Protein AF-J4UAG7-F1 (afdb_monomer)

Solvent-accessible surface area (backbone atoms only — not comparable to full-atom values): 16235 Å² total; per-residue (Å²): 135,56,73,68,55,55,52,53,49,52,52,51,52,54,55,50,50,56,55,54,58,61,62,58,63,77,70,70,86,79,74,87,85,82,86,82,87,87,88,84,91,84,90,85,85,84,88,90,85,93,86,80,94,72,84,82,76,86,70,80,78,70,79,86,44,86,48,33,45,47,47,72,74,53,79,78,65,71,49,76,34,54,65,47,66,41,82,38,39,38,51,74,45,40,22,75,97,43,45,68,37,38,30,30,35,24,50,70,85,46,77,72,45,48,22,23,56,63,89,65,67,99,64,83,48,46,43,44,90,47,36,28,55,47,76,61,60,91,41,78,33,44,35,39,36,38,36,33,25,72,79,75,44,61,31,65,40,77,50,78,45,54,35,43,65,45,57,63,42,78,62,70,88,81,59,79,90,39,55,40,74,44,96,53,67,92,72,32,28,31,39,33,30,37,36,38,37,31,40,37,98,76,49,49,74,67,62,52,48,54,54,34,57,74,54,69,37,43,82,55,18,30,32,40,79,68,37,32,37,31,31,39,35,68,78,46,56,75,67,57,48,55,50,48,28,55,48,48,44,68,73,38,56,84,30,39,71,46,50,43,71,44,71,49,87,74,91,70,81,84,80,80,127

pLDDT: mean 78.03, std 25.21, range [26.19, 98.38]

Sequence (273 aa):
MNLNQKKKQKIFTLILSLILIITQVNISSAVKSKSAKVKSNGKKIVKSVKKKNKAPKKLVKGNTYNKPSITVTTKFPTGTVEDNIIDVEYTAIPSKGAEITEVSYSINNSTYEYIYLKGGGIIEPKGTLGKGRVLLLPKENTIVFKVVDSSGKSATFTVKENPKFDYGIPTPGFGDDEKSDFADPSKGKFVNNRIIVFLKSNANKQRIQELVEYVDGTIIGKNNILNEIVIKIPKKTEEEINALCKELEAKYTDIVDHVGLETFGFVGPAIID

Nearest PDB structures (foldseek):
  6y0k-assembly1_AAA-2  TM=7.126E-01  e=1.119E-02  Thermus thermophilus HB8
  5ak8-assembly1_A  TM=5.559E-01  e=2.043E-03  Porphyromonas gingivalis
  4ytb-assembly1_A  TM=5.603E-01  e=2.839E-03  Porphyromonas gingivalis W83
  6i0x-assembly1_A  TM=5.172E-01  e=4.404E-03  Porphyromonas gingivalis W83
  5ak7-assembly1_A  TM=4.730E-01  e=4.404E-03  Porphyromonas gingivalis

Radius of gyration: 27.62 Å; Cα contacts (8 Å, |Δi|>4): 443; chains: 1; bounding box: 48×50×95 Å

Secondary structure (DSSP, 8-state):
--HHHHHHHHHHHHHHHHHHHHHHTTTTT--PPPPPPP---------------------------SS-EEEE-PPPP-SEES-SEEEEEEEEEPPTT--EEEEEEEETT---EEEEETT--SSPPSEETTEEEEE--SS-EEEEEEEEETTS-EEEEEEEE--EE--EEPPPP--GGGEEE-SSGGG-EEEEEEEEEEEPTT--HHHHHHHHHHTT-EEEEEETTTTEEEEE-S---HHHHHHHHHHHHHH-TTTEEEEEEEEES--S-----

Foldseek 3Di:
DDPVVVVVVVVVVVVVVVVVVVVVVVPPPDDDDDDDDDDDDDDDDDDDDDDDDDDDPPDPDDDPDQAKDKDKPDDDDQEEDLEQKDKTFMDIGGGVPKAWAFKWKDWPPDDTATQDGPPDDPHDHQHYHGIGIDGHDQAKTWMKIKIAIPVRGIDIDTDIHHYHYDQWAAADDDDPVQWDADPPCQQPIFGQFKKKFQWDPPADPVLVVVLQVVQVWDFRTAGSHRSMTMIGHPGHDPVVQVVSQVVCCVVSVVITPGMDTGGDDDDDDPPDD

Structure (mmCIF, N/CA/C/O backbone):
data_AF-J4UAG7-F1
#
_entry.id   AF-J4UAG7-F1
#
loop_
_atom_site.group_PDB
_atom_site.id
_atom_site.type_symbol
_atom_site.label_atom_id
_atom_site.label_alt_id
_atom_site.label_comp_id
_atom_site.label_asym_id
_atom_site.label_entity_id
_atom_site.label_seq_id
_atom_site.pdbx_PDB_ins_code
_atom_site.Cartn_x
_atom_site.Cartn_y
_atom_site.Cartn_z
_atom_site.occupancy
_atom_site.B_iso_or_equiv
_atom_site.auth_seq_id
_atom_site.auth_comp_id
_atom_site.auth_asym_id
_atom_site.auth_atom_id
_atom_site.pdbx_PDB_model_num
ATOM 1 N N . MET A 1 1 ? 20.714 -3.671 16.339 1.00 46.28 1 MET A N 1
ATOM 2 C CA . MET A 1 1 ? 19.497 -2.906 15.977 1.00 46.28 1 MET A CA 1
ATOM 3 C C . MET A 1 1 ? 18.387 -3.893 15.650 1.00 46.28 1 MET A C 1
ATOM 5 O O . MET A 1 1 ? 18.589 -4.737 14.783 1.00 46.28 1 MET A O 1
ATOM 9 N N . ASN A 1 2 ? 17.286 -3.852 16.400 1.00 42.78 2 ASN A N 1
ATOM 10 C CA . ASN A 1 2 ? 16.224 -4.867 16.372 1.00 42.78 2 ASN A CA 1
ATOM 11 C C . ASN A 1 2 ? 15.401 -4.782 15.059 1.00 42.78 2 ASN A C 1
ATOM 13 O O . ASN A 1 2 ? 15.267 -3.689 14.505 1.00 42.78 2 ASN A O 1
ATOM 17 N N . LEU A 1 3 ? 14.842 -5.889 14.541 1.00 39.66 3 LEU A N 1
ATOM 18 C CA . LEU A 1 3 ? 14.058 -5.886 13.282 1.00 39.66 3 LEU A CA 1
ATOM 19 C C . LEU A 1 3 ? 12.900 -4.874 13.332 1.00 39.66 3 LEU A C 1
ATOM 21 O O . LEU A 1 3 ? 12.624 -4.179 12.354 1.00 39.66 3 LEU A O 1
ATOM 25 N N . ASN A 1 4 ? 12.296 -4.726 14.511 1.00 41.50 4 ASN A N 1
ATOM 26 C CA . ASN A 1 4 ? 11.196 -3.800 14.749 1.00 41.50 4 ASN A CA 1
ATOM 27 C C . ASN A 1 4 ? 11.642 -2.320 14.711 1.00 41.50 4 ASN A C 1
ATOM 29 O O . ASN A 1 4 ? 10.905 -1.450 14.254 1.00 41.50 4 ASN A O 1
ATOM 33 N N . GLN A 1 5 ? 12.893 -2.026 15.096 1.00 34.59 5 GLN A N 1
ATOM 34 C CA . GLN A 1 5 ? 13.483 -0.689 14.931 1.00 34.59 5 GLN A CA 1
ATOM 35 C C . GLN A 1 5 ? 13.754 -0.369 13.459 1.00 34.59 5 GLN A C 1
ATOM 37 O O . GLN A 1 5 ? 13.502 0.754 13.038 1.00 34.59 5 GLN A O 1
ATOM 42 N N . LYS A 1 6 ? 14.201 -1.344 12.652 1.00 41.31 6 LYS A N 1
ATOM 43 C CA . LYS A 1 6 ? 14.403 -1.145 11.204 1.00 41.31 6 LYS A CA 1
ATOM 44 C C . LYS A 1 6 ? 13.088 -0.854 10.472 1.00 41.31 6 LYS A C 1
ATOM 46 O O . LYS A 1 6 ? 13.070 -0.007 9.582 1.00 41.31 6 LYS A O 1
ATOM 51 N N . LYS A 1 7 ? 11.990 -1.519 10.856 1.00 45.94 7 LYS A N 1
ATOM 52 C CA . LYS A 1 7 ? 10.651 -1.282 10.285 1.00 45.94 7 LYS A CA 1
ATOM 53 C C . LYS A 1 7 ? 10.122 0.109 10.659 1.00 45.94 7 LYS A C 1
ATOM 55 O O . LYS A 1 7 ? 9.748 0.871 9.771 1.00 45.94 7 LYS A O 1
ATOM 60 N N . LYS A 1 8 ? 10.220 0.493 11.940 1.00 41.84 8 LYS A N 1
ATOM 61 C CA . LYS A 1 8 ? 9.864 1.847 12.410 1.00 41.84 8 LYS A CA 1
ATOM 62 C C . LYS A 1 8 ? 10.711 2.941 11.755 1.00 41.84 8 LYS A C 1
ATOM 64 O O . LYS A 1 8 ? 10.175 3.970 11.363 1.00 41.84 8 LYS A O 1
ATOM 69 N N . GLN A 1 9 ? 12.006 2.699 11.552 1.00 37.53 9 GLN A N 1
ATOM 70 C CA . GLN A 1 9 ? 12.896 3.638 10.869 1.00 37.53 9 GLN A CA 1
ATOM 71 C C . GLN A 1 9 ? 12.509 3.814 9.394 1.00 37.53 9 GLN A C 1
ATOM 73 O O . GLN A 1 9 ? 12.451 4.946 8.922 1.00 37.53 9 GLN A O 1
ATOM 78 N N . LYS A 1 10 ? 12.161 2.735 8.674 1.00 46.91 10 LYS A N 1
ATOM 79 C CA . LYS A 1 10 ? 11.678 2.821 7.281 1.00 46.91 10 LYS A CA 1
ATOM 80 C C . LYS A 1 10 ? 10.390 3.643 7.156 1.00 46.91 10 LYS A C 1
ATOM 82 O O . LYS A 1 10 ? 10.325 4.504 6.285 1.00 46.91 10 LYS A O 1
ATOM 87 N N . ILE A 1 11 ? 9.416 3.433 8.044 1.00 53.91 11 ILE A N 1
ATOM 88 C CA . ILE A 1 11 ? 8.152 4.194 8.061 1.00 53.91 11 ILE A CA 1
ATOM 89 C C . ILE A 1 11 ? 8.414 5.674 8.361 1.00 53.91 11 ILE A C 1
ATOM 91 O O . ILE A 1 11 ? 7.931 6.546 7.644 1.00 53.91 11 ILE A O 1
ATOM 95 N N . PHE A 1 12 ? 9.258 5.967 9.355 1.00 37.56 12 PHE A N 1
ATOM 96 C CA . PHE A 1 12 ? 9.634 7.341 9.694 1.00 37.56 12 PHE A CA 1
ATOM 97 C C . PHE A 1 12 ? 10.346 8.047 8.530 1.00 37.56 12 PHE A C 1
ATOM 99 O O . PHE A 1 12 ? 10.100 9.219 8.268 1.00 37.56 12 PHE A O 1
ATOM 106 N N . THR A 1 13 ? 11.172 7.317 7.772 1.00 45.81 13 THR A N 1
ATOM 107 C CA . THR A 1 13 ? 11.856 7.851 6.582 1.00 45.81 13 THR A CA 1
ATOM 108 C C . THR A 1 13 ? 10.869 8.155 5.446 1.00 45.81 13 THR A C 1
ATOM 110 O O . THR A 1 13 ? 11.047 9.141 4.735 1.00 45.81 13 THR A O 1
ATOM 113 N N . LEU A 1 14 ? 9.815 7.343 5.293 1.00 42.91 14 LEU A N 1
ATOM 114 C CA . LEU A 1 14 ? 8.767 7.532 4.283 1.00 42.91 14 LEU A CA 1
ATOM 115 C C . LEU A 1 14 ? 7.872 8.744 4.595 1.00 42.91 14 LEU A C 1
ATOM 117 O O . LEU A 1 14 ? 7.525 9.514 3.705 1.00 42.91 14 LEU A O 1
ATOM 121 N N . ILE A 1 15 ? 7.531 8.939 5.872 1.00 48.00 15 ILE A N 1
ATOM 122 C CA . ILE A 1 15 ? 6.748 10.095 6.332 1.00 48.00 15 ILE A CA 1
ATOM 123 C C . ILE A 1 15 ? 7.583 11.379 6.210 1.00 48.00 15 ILE A C 1
ATOM 125 O O . ILE A 1 15 ? 7.095 12.398 5.723 1.00 48.00 15 ILE A O 1
ATOM 129 N N . LEU A 1 16 ? 8.865 11.329 6.588 1.00 34.69 16 LEU A N 1
ATOM 130 C CA . LEU A 1 16 ? 9.761 12.483 6.515 1.00 34.69 16 LEU A CA 1
ATOM 131 C C . LEU A 1 16 ? 10.054 12.906 5.065 1.00 34.69 16 LEU A C 1
ATOM 133 O O . LEU A 1 16 ? 10.125 14.103 4.786 1.00 34.69 16 LEU A O 1
ATOM 137 N N . SER A 1 17 ? 10.173 11.954 4.130 1.00 42.38 17 SER A N 1
ATOM 138 C CA . SER A 1 17 ? 10.341 12.271 2.706 1.00 42.38 17 SER A CA 1
ATOM 139 C C . SER A 1 17 ? 9.090 12.924 2.115 1.00 42.38 17 SER A C 1
ATOM 141 O O . SER A 1 17 ? 9.211 13.889 1.362 1.00 42.38 17 SER A O 1
ATOM 143 N N . LEU A 1 18 ? 7.895 12.480 2.517 1.00 42.69 18 LEU A N 1
ATOM 144 C CA . LEU A 1 18 ? 6.629 13.082 2.099 1.00 42.69 18 LEU A CA 1
ATOM 145 C C . LEU A 1 18 ? 6.499 14.538 2.584 1.00 42.69 18 LEU A C 1
ATOM 147 O O . LEU A 1 18 ? 6.094 15.406 1.812 1.00 42.69 18 LEU A O 1
ATOM 151 N N . ILE A 1 19 ? 6.920 14.832 3.820 1.00 43.91 19 ILE A N 1
ATOM 152 C CA . ILE A 1 19 ? 6.923 16.195 4.385 1.00 43.91 19 ILE A CA 1
ATOM 153 C C . ILE A 1 19 ? 7.941 17.102 3.667 1.00 43.91 19 ILE A C 1
ATOM 155 O O . ILE A 1 19 ? 7.625 18.250 3.349 1.00 43.91 19 ILE A O 1
ATOM 159 N N . LEU A 1 20 ? 9.140 16.597 3.346 1.00 39.78 20 LEU A N 1
ATOM 160 C CA . LEU A 1 20 ? 10.173 17.358 2.623 1.00 39.78 20 LEU A CA 1
ATOM 161 C C . LEU A 1 20 ? 9.767 17.715 1.183 1.00 39.78 20 LEU A C 1
ATOM 163 O O . LEU A 1 20 ? 10.165 18.758 0.666 1.00 39.78 20 LEU A O 1
ATOM 167 N N . ILE A 1 21 ? 8.962 16.873 0.533 1.00 50.16 21 ILE A N 1
ATOM 168 C CA . ILE A 1 21 ? 8.444 17.144 -0.814 1.00 50.16 21 ILE A CA 1
ATOM 169 C C . ILE A 1 21 ? 7.438 18.305 -0.791 1.00 50.16 21 ILE A C 1
ATOM 171 O O . ILE A 1 21 ? 7.407 19.096 -1.730 1.00 50.16 21 ILE A O 1
ATOM 175 N N . ILE A 1 22 ? 6.655 18.463 0.281 1.00 43.59 22 ILE A N 1
ATOM 176 C CA . ILE A 1 22 ? 5.657 19.539 0.402 1.00 43.59 22 ILE A CA 1
ATOM 177 C C . ILE A 1 22 ? 6.331 20.909 0.593 1.00 43.59 22 ILE A C 1
ATOM 179 O O . ILE A 1 22 ? 5.858 21.909 0.052 1.00 43.59 22 ILE A O 1
ATOM 183 N N . THR A 1 23 ? 7.466 20.978 1.295 1.00 38.03 23 THR A N 1
ATOM 184 C CA . THR A 1 23 ? 8.144 22.256 1.582 1.00 38.03 23 THR A CA 1
ATOM 185 C C . THR A 1 23 ? 8.928 22.821 0.392 1.00 38.03 23 THR A C 1
ATOM 187 O O . THR A 1 23 ? 9.005 24.042 0.249 1.00 38.03 23 THR A O 1
ATOM 190 N N . GLN A 1 24 ? 9.447 21.985 -0.518 1.00 43.84 24 GLN A N 1
ATOM 191 C CA . GLN A 1 24 ? 10.184 22.466 -1.701 1.00 43.84 24 GLN A CA 1
ATOM 192 C C . GLN A 1 24 ? 9.292 23.069 -2.802 1.00 43.84 24 GLN A C 1
ATOM 194 O O . GLN A 1 24 ? 9.775 23.846 -3.629 1.00 43.84 24 GLN A O 1
ATOM 199 N N . VAL A 1 25 ? 7.985 22.781 -2.800 1.00 43.31 25 VAL A N 1
ATOM 200 C CA . VAL A 1 25 ? 7.035 23.320 -3.794 1.00 43.31 25 VAL A CA 1
ATOM 201 C C . VAL A 1 25 ? 6.832 24.836 -3.634 1.00 43.31 25 VAL A C 1
ATOM 203 O O . VAL A 1 25 ? 6.590 25.523 -4.625 1.00 43.31 25 VAL A O 1
ATOM 206 N N . ASN A 1 26 ? 7.022 25.393 -2.431 1.00 38.59 26 ASN A N 1
ATOM 207 C CA . ASN A 1 26 ? 6.806 26.823 -2.172 1.00 38.59 26 ASN A CA 1
ATOM 208 C C . ASN A 1 26 ? 7.945 27.752 -2.628 1.00 38.59 26 ASN A C 1
ATOM 210 O O . ASN A 1 26 ? 7.734 28.959 -2.701 1.00 38.59 26 ASN A O 1
ATOM 214 N N . ILE A 1 27 ? 9.134 27.234 -2.961 1.00 36.81 27 ILE A N 1
ATOM 215 C CA . ILE A 1 27 ? 10.300 28.083 -3.288 1.00 36.81 27 ILE A CA 1
ATOM 216 C C . ILE A 1 27 ? 10.505 28.215 -4.814 1.00 36.81 27 ILE A C 1
ATOM 218 O O . ILE A 1 27 ? 11.132 29.162 -5.282 1.00 36.81 27 ILE A O 1
ATOM 222 N N . SER A 1 28 ? 9.946 27.312 -5.630 1.00 38.69 28 SER A N 1
ATOM 223 C CA . SER A 1 28 ? 10.308 27.194 -7.057 1.00 38.69 28 SER A CA 1
ATOM 224 C C . SER A 1 28 ? 9.487 28.060 -8.035 1.00 38.69 28 SER A C 1
ATOM 226 O O . SER A 1 28 ? 9.732 28.039 -9.240 1.00 38.69 28 SER A O 1
A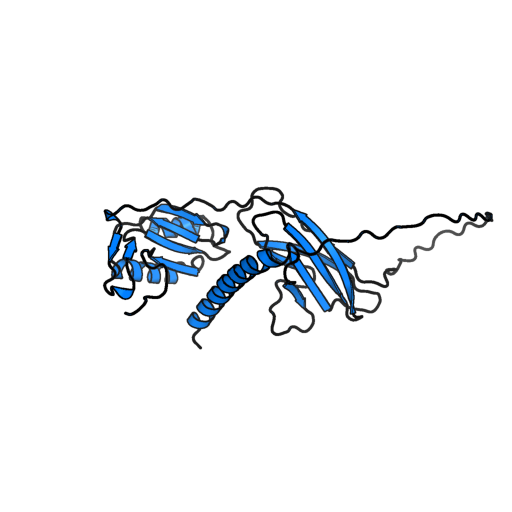TOM 228 N N . SER A 1 29 ? 8.527 28.862 -7.564 1.00 37.22 29 SER A N 1
ATOM 229 C CA . SER A 1 29 ? 7.621 29.642 -8.432 1.00 37.22 29 SER A CA 1
ATOM 230 C C . SER A 1 29 ? 8.206 30.952 -8.996 1.00 37.22 29 SER A C 1
ATOM 232 O O . SER A 1 29 ? 7.504 31.683 -9.694 1.00 37.22 29 SER A O 1
ATOM 234 N N . ALA A 1 30 ? 9.490 31.255 -8.770 1.00 39.44 30 ALA A N 1
ATOM 235 C CA . ALA A 1 30 ? 10.090 32.541 -9.139 1.00 39.44 30 ALA A CA 1
ATOM 236 C C . ALA A 1 30 ? 11.318 32.439 -10.067 1.00 39.44 30 ALA A C 1
ATOM 238 O O . ALA A 1 30 ? 12.373 32.973 -9.745 1.00 39.44 30 ALA A O 1
ATOM 239 N N . VAL A 1 31 ? 11.199 31.837 -11.261 1.00 31.83 31 VAL A N 1
ATOM 240 C CA . VAL A 1 31 ? 12.159 32.089 -12.362 1.00 31.83 31 VAL A CA 1
ATOM 241 C C . VAL A 1 31 ? 11.430 32.187 -13.709 1.00 31.83 31 VAL A C 1
ATOM 243 O O . VAL A 1 31 ? 10.993 31.197 -14.288 1.00 31.83 31 VAL A O 1
ATOM 246 N N . LYS A 1 32 ? 11.296 33.419 -14.216 1.00 31.05 32 LYS A N 1
ATOM 247 C CA . LYS A 1 32 ? 10.704 33.763 -15.522 1.00 31.05 32 LYS A CA 1
ATOM 248 C C . LYS A 1 32 ? 1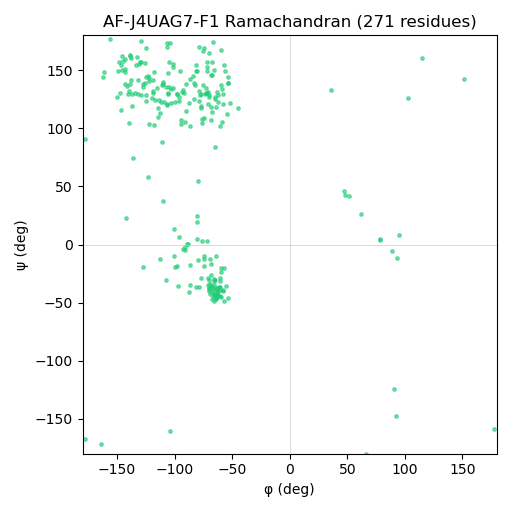1.613 33.312 -16.677 1.00 31.05 32 LYS A C 1
ATOM 250 O O . LYS A 1 32 ? 12.772 33.715 -16.747 1.00 31.05 32 LYS A O 1
ATOM 255 N N . SER A 1 33 ? 11.074 32.555 -17.634 1.00 32.31 33 SER A N 1
ATOM 256 C CA . SER A 1 33 ? 11.754 32.166 -18.879 1.00 32.31 33 SER A CA 1
ATOM 257 C C . SER A 1 33 ? 11.795 33.312 -19.905 1.00 32.31 33 SER A C 1
ATOM 259 O O . SER A 1 33 ? 10.750 33.868 -20.243 1.00 32.31 33 SER A O 1
ATOM 261 N N . LYS A 1 34 ? 12.973 33.625 -20.468 1.00 28.62 34 LYS A N 1
ATOM 262 C CA . LYS A 1 34 ? 13.122 34.443 -21.692 1.00 28.62 34 LYS A CA 1
ATOM 263 C C . LYS A 1 34 ? 13.152 33.538 -22.933 1.00 28.62 34 LYS A C 1
ATOM 265 O O . LYS A 1 34 ? 13.924 32.587 -22.987 1.00 28.62 34 LYS A O 1
ATOM 270 N N . SER A 1 35 ? 12.338 33.859 -23.937 1.00 28.97 35 SER A N 1
ATOM 271 C CA . SER A 1 35 ? 12.218 33.157 -25.225 1.00 28.97 35 SER A CA 1
ATOM 272 C C . SER A 1 35 ? 13.352 33.504 -26.204 1.00 28.97 35 SER A C 1
ATOM 274 O O . SER A 1 35 ? 13.608 34.685 -26.447 1.00 28.97 35 SER A O 1
ATOM 276 N N . ALA A 1 36 ? 13.973 32.499 -26.832 1.00 29.59 36 ALA A N 1
ATOM 277 C CA . ALA A 1 36 ? 14.959 32.681 -27.902 1.00 29.59 36 ALA A CA 1
ATOM 278 C C . ALA A 1 36 ? 14.308 32.616 -29.302 1.00 29.59 36 ALA A C 1
ATOM 280 O O . ALA A 1 36 ? 13.547 31.701 -29.613 1.00 29.59 36 ALA A O 1
ATOM 281 N N . LYS A 1 37 ? 14.623 33.609 -30.145 1.00 26.42 37 LYS A N 1
ATOM 282 C CA . LYS A 1 37 ? 14.185 33.775 -31.546 1.00 26.42 37 LYS A CA 1
ATOM 283 C C . LYS A 1 37 ? 14.866 32.758 -32.477 1.00 26.42 37 LYS A C 1
ATOM 285 O O . LYS A 1 37 ? 16.091 32.699 -32.516 1.00 26.42 37 LYS A O 1
ATOM 290 N N . VAL A 1 38 ? 14.086 32.067 -33.311 1.00 27.12 38 VAL A N 1
ATOM 291 C CA . VAL A 1 38 ? 14.573 31.278 -34.461 1.00 27.12 38 VAL A CA 1
ATOM 292 C C . VAL A 1 38 ? 14.562 32.152 -35.725 1.00 27.12 38 VAL A C 1
ATOM 294 O O . VAL A 1 38 ? 13.570 32.827 -35.995 1.00 27.12 38 VAL A O 1
ATOM 297 N N . LYS A 1 39 ? 15.652 32.145 -36.507 1.00 27.03 39 LYS A N 1
ATOM 298 C CA . LYS A 1 39 ? 15.726 32.730 -37.862 1.00 27.03 39 LYS A CA 1
ATOM 299 C C . LYS A 1 39 ? 15.701 31.620 -38.917 1.00 27.03 39 LYS A C 1
ATOM 301 O O . LYS A 1 39 ? 16.412 30.629 -38.782 1.00 27.03 39 LYS A O 1
ATOM 306 N N . SER A 1 40 ? 14.911 31.818 -39.972 1.00 28.64 40 SER A N 1
ATOM 307 C CA . SER A 1 40 ? 14.743 30.906 -41.108 1.00 28.64 40 SER A CA 1
ATOM 308 C C . SER A 1 40 ? 15.454 31.376 -42.386 1.00 28.64 40 SER A C 1
ATOM 310 O O . SER A 1 40 ? 15.543 32.578 -42.630 1.00 28.64 40 SER A O 1
ATOM 312 N N . ASN A 1 41 ? 15.734 30.388 -43.245 1.00 26.89 41 ASN A N 1
ATOM 313 C CA . ASN A 1 41 ? 15.811 30.386 -44.719 1.00 26.89 41 ASN A CA 1
ATOM 314 C C . ASN A 1 41 ? 17.180 30.409 -45.421 1.00 26.89 41 ASN A C 1
ATOM 316 O O . ASN A 1 41 ? 17.979 31.327 -45.286 1.00 26.89 41 ASN A O 1
ATOM 320 N N . GLY A 1 42 ? 17.339 29.413 -46.307 1.00 26.19 42 GLY A N 1
ATOM 321 C CA . GLY A 1 42 ? 18.336 29.339 -47.376 1.00 26.19 42 GLY A CA 1
ATOM 322 C C . GLY A 1 42 ? 18.181 28.063 -48.222 1.00 26.19 42 GLY A C 1
ATOM 323 O O . GLY A 1 42 ? 18.742 27.025 -47.899 1.00 26.19 42 GLY A O 1
ATOM 324 N N . LYS A 1 43 ? 17.390 28.144 -49.298 1.00 29.44 43 LYS A N 1
ATOM 325 C CA . LYS A 1 43 ? 17.086 27.101 -50.302 1.00 29.44 43 LYS A CA 1
ATOM 326 C C . LYS A 1 43 ? 18.265 26.886 -51.268 1.00 29.44 43 LYS A C 1
ATOM 328 O O . LYS A 1 43 ? 18.776 27.863 -51.806 1.00 29.44 43 LYS A O 1
ATOM 333 N N . LYS A 1 44 ? 18.616 25.633 -51.607 1.00 28.30 44 LYS A N 1
ATOM 334 C CA . LYS A 1 44 ? 19.341 25.312 -52.858 1.00 28.30 44 LYS A CA 1
ATOM 335 C C . LYS A 1 44 ? 18.998 23.906 -53.374 1.00 28.30 44 LYS A C 1
ATOM 337 O O . LYS A 1 44 ? 19.079 22.928 -52.642 1.00 28.30 44 LYS A O 1
ATOM 342 N N . ILE A 1 45 ? 18.586 23.843 -54.640 1.00 32.03 45 ILE A N 1
ATOM 343 C CA . ILE A 1 45 ? 18.193 22.652 -55.411 1.00 32.03 45 ILE A CA 1
ATOM 344 C C . ILE A 1 45 ? 19.347 22.303 -56.357 1.00 32.03 45 ILE A C 1
ATOM 346 O O . ILE A 1 45 ? 19.777 23.205 -57.072 1.00 32.03 45 ILE A O 1
ATOM 350 N N . VAL A 1 46 ? 19.773 21.032 -56.459 1.00 28.03 46 VAL A N 1
ATOM 351 C CA . VAL A 1 46 ? 20.475 20.514 -57.657 1.00 28.03 46 VAL A CA 1
ATOM 352 C C . VAL A 1 46 ? 20.147 19.030 -57.939 1.00 28.03 46 VAL A C 1
ATOM 354 O O . VAL A 1 46 ? 20.472 18.153 -57.151 1.00 28.03 46 VAL A O 1
ATOM 357 N N . LYS A 1 47 ? 19.500 18.837 -59.100 1.00 28.00 47 LYS A N 1
ATOM 358 C CA . LYS A 1 47 ? 19.473 17.759 -60.122 1.00 28.00 47 LYS A CA 1
ATOM 359 C C . LYS A 1 47 ? 19.591 16.262 -59.762 1.00 28.00 47 LYS A C 1
ATOM 361 O O . LYS A 1 47 ? 20.514 15.786 -59.118 1.00 28.00 47 LYS A O 1
ATOM 366 N N . SER A 1 48 ? 18.669 15.521 -60.376 1.00 27.39 48 SER A N 1
ATOM 367 C CA . SER A 1 48 ? 18.463 14.073 -60.409 1.00 27.39 48 SER A CA 1
ATOM 368 C C . SER A 1 48 ? 19.310 13.349 -61.472 1.00 27.39 48 SER A C 1
ATOM 370 O O . SER A 1 48 ? 19.476 13.840 -62.586 1.00 27.39 48 SER A O 1
ATOM 372 N N . VAL A 1 49 ? 19.763 12.127 -61.153 1.00 29.98 49 VAL A N 1
ATOM 373 C CA . VAL A 1 49 ? 20.353 11.149 -62.092 1.00 29.98 49 VAL A CA 1
ATOM 374 C C . VAL A 1 49 ? 19.737 9.763 -61.826 1.00 29.98 49 VAL A C 1
ATOM 376 O O . VAL A 1 49 ? 19.662 9.326 -60.680 1.00 29.98 49 VAL A O 1
ATOM 379 N N . LYS A 1 50 ? 19.262 9.076 -62.879 1.00 31.48 50 LYS A N 1
ATOM 380 C CA . LYS A 1 50 ? 18.615 7.741 -62.852 1.00 31.48 50 LYS A CA 1
ATOM 381 C C . LYS A 1 50 ? 19.543 6.630 -63.383 1.00 31.48 50 LYS A C 1
ATOM 383 O O . LYS A 1 50 ? 19.997 6.744 -64.517 1.00 31.48 50 LYS A O 1
ATOM 388 N N . LYS A 1 51 ? 19.670 5.524 -62.624 1.00 27.78 51 LYS A N 1
ATOM 389 C CA . LYS A 1 51 ? 19.804 4.065 -62.969 1.00 27.78 51 LYS A CA 1
ATOM 390 C C . LYS A 1 51 ? 20.607 3.375 -61.844 1.00 27.78 51 LYS A C 1
ATOM 392 O O . LYS A 1 51 ? 21.532 3.978 -61.331 1.00 27.78 51 LYS A O 1
ATOM 397 N N . LYS A 1 52 ? 20.356 2.141 -61.387 1.00 27.62 52 LYS A N 1
ATOM 398 C CA . LYS A 1 52 ? 19.907 0.902 -62.051 1.00 27.62 52 LYS A CA 1
ATOM 399 C C . LYS A 1 52 ? 19.358 -0.066 -60.974 1.00 27.62 52 LYS A C 1
ATOM 401 O O . LYS A 1 52 ? 19.921 -0.135 -59.885 1.00 27.62 52 LYS A O 1
ATOM 406 N N . ASN A 1 53 ? 18.316 -0.836 -61.293 1.00 33.81 53 ASN A N 1
ATOM 407 C CA . ASN A 1 53 ? 17.747 -1.875 -60.425 1.00 33.81 53 ASN A CA 1
ATOM 408 C C . ASN A 1 53 ? 18.740 -3.028 -60.178 1.00 33.81 53 ASN A C 1
ATOM 410 O O . ASN A 1 53 ? 19.219 -3.644 -61.130 1.00 33.81 53 ASN A O 1
ATOM 414 N N . LYS A 1 54 ? 18.982 -3.364 -58.905 1.00 34.91 54 LYS A N 1
ATOM 415 C CA . LYS A 1 54 ? 19.465 -4.678 -58.449 1.00 34.91 54 LYS A CA 1
ATOM 416 C C . LYS A 1 54 ? 18.588 -5.121 -57.278 1.00 34.91 54 LYS A C 1
ATOM 418 O O . LYS A 1 54 ? 18.358 -4.343 -56.356 1.00 34.91 54 LYS A O 1
ATOM 423 N N . ALA A 1 55 ? 18.080 -6.348 -57.359 1.00 33.69 55 ALA A N 1
ATOM 424 C CA . ALA A 1 55 ? 17.194 -6.957 -56.372 1.00 33.69 55 ALA A CA 1
ATOM 425 C C . ALA A 1 55 ? 17.799 -6.912 -54.951 1.00 33.69 55 ALA A C 1
ATOM 427 O O . ALA A 1 55 ? 19.003 -7.155 -54.799 1.00 33.69 55 ALA A O 1
ATOM 428 N N . PRO A 1 56 ? 17.007 -6.613 -53.905 1.00 32.62 56 PRO A N 1
ATOM 429 C CA . PRO A 1 56 ? 17.532 -6.503 -52.555 1.00 32.62 56 PRO A CA 1
ATOM 430 C C . PRO A 1 56 ? 17.827 -7.894 -51.984 1.00 32.62 56 PRO A C 1
ATOM 432 O O . PRO A 1 56 ? 16.923 -8.643 -51.619 1.00 32.62 56 PRO A O 1
ATOM 435 N N . LYS A 1 57 ? 19.118 -8.220 -51.840 1.00 37.09 57 LYS A N 1
ATOM 436 C CA . LYS A 1 57 ? 19.558 -9.182 -50.822 1.00 37.09 57 LYS A CA 1
ATOM 437 C C . LYS A 1 57 ? 19.093 -8.637 -49.472 1.00 37.09 57 LYS A C 1
ATOM 439 O O . LYS A 1 57 ? 19.443 -7.513 -49.114 1.00 37.09 57 LYS A O 1
ATOM 444 N N . LYS A 1 58 ? 18.282 -9.413 -48.752 1.00 38.81 58 LYS A N 1
ATOM 445 C CA . LYS A 1 58 ? 17.754 -9.081 -47.424 1.00 38.81 58 LYS A CA 1
ATOM 446 C C . LYS A 1 58 ? 18.915 -9.006 -46.423 1.00 38.81 58 LYS A C 1
ATOM 448 O O . LYS A 1 58 ? 19.233 -9.975 -45.746 1.00 38.81 58 LYS A O 1
ATOM 453 N N . LEU A 1 59 ? 19.576 -7.851 -46.367 1.00 35.22 59 LEU A N 1
ATOM 454 C CA . LEU A 1 59 ? 20.420 -7.459 -45.247 1.00 35.22 59 LEU A CA 1
ATOM 455 C C . LEU A 1 59 ? 19.496 -7.246 -44.050 1.00 35.22 59 LEU A C 1
ATOM 457 O O . LEU A 1 59 ? 18.675 -6.327 -44.046 1.00 35.22 59 LEU A O 1
ATOM 461 N N . VAL A 1 60 ? 19.628 -8.095 -43.034 1.00 46.88 60 VAL A N 1
ATOM 462 C CA . VAL A 1 60 ? 19.136 -7.784 -41.693 1.00 46.88 60 VAL A CA 1
ATOM 463 C C . VAL A 1 60 ? 19.864 -6.509 -41.267 1.00 46.88 60 VAL A C 1
ATOM 465 O O . VAL A 1 60 ? 21.070 -6.525 -41.026 1.00 46.88 60 VAL A O 1
ATOM 468 N N . LYS A 1 61 ? 19.157 -5.371 -41.275 1.00 37.84 61 LYS A N 1
ATOM 469 C CA . LYS A 1 61 ? 19.678 -4.099 -40.768 1.00 37.84 61 LYS A CA 1
ATOM 470 C C . LYS A 1 61 ? 20.002 -4.293 -39.289 1.00 37.84 61 LYS A C 1
ATOM 472 O O . LYS A 1 61 ? 19.102 -4.277 -38.456 1.00 37.84 61 LYS A O 1
ATOM 477 N N . GLY A 1 62 ? 21.282 -4.460 -38.966 1.00 42.59 62 GLY A N 1
ATOM 478 C CA . GLY A 1 62 ? 21.767 -4.189 -37.619 1.00 42.59 62 GLY A CA 1
ATOM 479 C C . GLY A 1 62 ? 21.363 -2.767 -37.227 1.00 42.59 62 GLY A C 1
ATOM 480 O O . GLY A 1 62 ? 21.397 -1.867 -38.071 1.00 42.59 62 GLY A O 1
ATOM 481 N N . ASN A 1 63 ? 20.934 -2.580 -35.978 1.00 45.88 63 ASN A N 1
ATOM 482 C CA . ASN A 1 63 ? 20.477 -1.294 -35.455 1.00 45.88 63 ASN A CA 1
ATOM 483 C C . ASN A 1 63 ? 21.427 -0.153 -35.863 1.00 45.88 63 ASN A C 1
ATOM 485 O O . ASN A 1 63 ? 22.592 -0.117 -35.473 1.00 45.88 63 ASN A O 1
ATOM 489 N N . THR A 1 64 ? 20.909 0.808 -36.629 1.00 51.12 64 THR A N 1
ATOM 490 C CA . THR A 1 64 ? 21.572 2.076 -36.988 1.00 51.12 64 THR A CA 1
ATOM 491 C C . THR A 1 64 ? 21.665 3.063 -35.815 1.00 51.12 64 THR A C 1
ATOM 493 O O . THR A 1 64 ? 22.135 4.186 -35.983 1.00 51.12 64 THR A O 1
ATOM 496 N N . TYR A 1 65 ? 21.215 2.674 -34.621 1.00 55.53 65 TYR A N 1
ATOM 497 C CA . TYR A 1 65 ? 21.123 3.550 -33.460 1.00 55.53 65 TYR A CA 1
ATOM 498 C C . TYR A 1 65 ? 22.454 3.581 -32.692 1.00 55.53 65 TYR A C 1
ATOM 500 O O . TYR A 1 65 ? 22.790 2.685 -31.925 1.00 55.53 65 TYR A O 1
ATOM 508 N N . ASN A 1 66 ? 23.232 4.650 -32.888 1.00 81.56 66 ASN A N 1
ATOM 509 C CA . ASN A 1 66 ? 24.420 4.964 -32.075 1.00 81.56 66 ASN A CA 1
ATOM 510 C C . ASN A 1 66 ? 24.049 5.652 -30.736 1.00 81.56 66 ASN A C 1
ATOM 512 O O . ASN A 1 66 ? 24.823 6.452 -30.202 1.00 81.56 66 ASN A O 1
ATOM 516 N N . LYS A 1 67 ? 22.824 5.426 -30.249 1.00 90.12 67 LYS A N 1
ATOM 517 C CA . LYS A 1 67 ? 22.250 5.995 -29.024 1.00 90.12 67 LYS A CA 1
ATOM 518 C C . LYS A 1 67 ? 21.326 4.955 -28.389 1.00 90.12 67 LYS A C 1
ATOM 520 O O . LYS A 1 67 ? 20.728 4.189 -29.151 1.00 90.12 67 LYS A O 1
ATOM 525 N N . PRO A 1 68 ? 21.172 4.948 -27.057 1.00 96.19 68 PRO A N 1
ATOM 526 C CA . PRO A 1 68 ? 20.211 4.070 -26.421 1.00 96.19 68 PRO A CA 1
ATOM 527 C C . PRO A 1 68 ? 18.780 4.533 -26.718 1.00 96.19 68 PRO A C 1
ATOM 529 O O . PRO A 1 68 ? 18.550 5.669 -27.142 1.00 96.19 68 PRO A O 1
ATOM 532 N N . SER A 1 69 ? 17.809 3.662 -26.472 1.00 96.62 69 SER A N 1
ATOM 533 C CA . SER A 1 69 ? 16.384 3.979 -26.537 1.00 96.62 69 SER A CA 1
ATOM 534 C C . SER A 1 69 ? 15.614 3.240 -25.456 1.00 96.62 69 SER A C 1
ATOM 536 O O . SER A 1 69 ? 15.981 2.128 -25.081 1.00 96.62 69 SER A O 1
ATOM 538 N N . ILE A 1 70 ? 14.511 3.831 -25.011 1.00 97.62 70 ILE A N 1
ATOM 539 C CA . ILE A 1 70 ? 13.560 3.206 -24.097 1.00 97.62 70 ILE A CA 1
ATOM 540 C C . ILE A 1 70 ? 12.141 3.393 -24.628 1.00 97.62 70 ILE A C 1
ATOM 542 O O . ILE A 1 70 ? 11.804 4.428 -25.202 1.00 97.62 70 ILE A O 1
ATOM 546 N N . THR A 1 71 ? 11.314 2.368 -24.479 1.00 97.06 71 THR A N 1
ATOM 547 C CA . THR A 1 71 ? 9.886 2.408 -24.800 1.00 97.06 71 THR A CA 1
ATOM 548 C C . THR A 1 71 ? 9.135 1.640 -23.732 1.00 97.06 71 THR A C 1
ATOM 550 O O . THR A 1 71 ? 9.502 0.508 -23.427 1.00 97.06 71 THR A O 1
ATOM 553 N N . VAL A 1 72 ? 8.100 2.252 -23.166 1.00 96.94 72 VAL A N 1
ATOM 554 C CA . VAL A 1 72 ? 7.232 1.609 -22.174 1.00 96.94 72 VAL A CA 1
ATOM 555 C C . VAL A 1 72 ? 6.004 1.065 -22.890 1.00 96.94 72 VAL A C 1
ATOM 557 O O . VAL A 1 72 ? 5.363 1.789 -23.650 1.00 96.94 72 VAL A O 1
ATOM 560 N N . THR A 1 73 ? 5.708 -0.218 -22.691 1.00 93.56 73 THR A N 1
ATOM 561 C CA . THR A 1 73 ? 4.572 -0.904 -23.332 1.00 93.56 73 THR A CA 1
ATOM 562 C C . THR A 1 73 ? 3.356 -0.994 -22.424 1.00 93.56 73 THR A C 1
ATOM 564 O O . THR A 1 73 ? 2.244 -1.194 -22.915 1.00 93.56 73 THR A O 1
ATOM 567 N N . THR A 1 74 ? 3.543 -0.824 -21.114 1.00 92.81 74 THR A N 1
ATOM 568 C CA . THR A 1 74 ? 2.438 -0.796 -20.155 1.00 92.81 74 THR A CA 1
ATOM 569 C C . THR A 1 74 ? 1.496 0.363 -20.441 1.00 92.81 74 THR A C 1
ATOM 571 O O . THR A 1 74 ? 1.912 1.518 -20.549 1.00 92.81 74 THR A O 1
ATOM 574 N N . LYS A 1 75 ? 0.204 0.041 -20.528 1.00 90.19 75 LYS A N 1
ATOM 575 C CA . LYS A 1 75 ? -0.866 1.036 -20.536 1.00 90.19 75 LYS A CA 1
ATOM 576 C C . LYS A 1 75 ? -1.106 1.491 -19.109 1.00 90.19 75 LYS A C 1
ATOM 578 O O . LYS A 1 75 ? -1.389 0.669 -18.242 1.00 90.19 75 LYS A O 1
ATOM 583 N N . PHE A 1 76 ? -1.000 2.789 -18.885 1.00 89.31 76 PHE A N 1
ATOM 584 C CA . PHE A 1 76 ? -1.306 3.365 -17.591 1.00 89.31 76 PHE A CA 1
ATOM 585 C C . PHE A 1 76 ? -2.820 3.548 -17.431 1.00 89.31 76 PHE A C 1
ATOM 587 O O . PHE A 1 76 ? -3.537 3.729 -18.420 1.00 89.31 76 PHE A O 1
ATOM 594 N N . PRO A 1 77 ? -3.327 3.458 -16.196 1.00 84.31 77 PRO A N 1
ATOM 595 C CA . PRO A 1 77 ? -4.737 3.613 -15.916 1.00 84.31 77 PRO A CA 1
ATOM 596 C C . PRO A 1 77 ? -5.155 5.071 -16.086 1.00 84.31 77 PRO A C 1
ATOM 598 O O . PRO A 1 77 ? -4.556 5.985 -15.524 1.00 84.31 77 PRO A O 1
ATOM 601 N N . THR A 1 78 ? -6.243 5.262 -16.821 1.00 80.75 78 THR A N 1
ATOM 602 C CA . THR A 1 78 ? -6.908 6.557 -17.011 1.00 80.75 78 THR A CA 1
ATOM 603 C C . THR A 1 78 ? -8.151 6.712 -16.125 1.00 80.75 78 THR A C 1
ATOM 605 O O . THR A 1 78 ? -8.736 7.791 -16.055 1.00 80.75 78 THR A O 1
ATOM 608 N N . GLY A 1 79 ? -8.580 5.627 -15.471 1.00 79.44 79 GLY A N 1
ATOM 609 C CA . GLY A 1 79 ? -9.771 5.556 -14.625 1.00 79.44 79 GLY A CA 1
ATOM 610 C C . GLY A 1 79 ? -9.458 5.565 -13.130 1.00 79.44 79 GLY A C 1
ATOM 611 O O . GLY A 1 79 ? -8.380 5.982 -12.704 1.00 79.44 79 GLY A O 1
ATOM 612 N N . THR A 1 80 ? -10.429 5.108 -12.338 1.00 82.88 80 THR A N 1
ATOM 613 C CA . THR A 1 80 ? -10.247 4.905 -10.899 1.00 82.88 80 THR A CA 1
ATOM 614 C C . THR A 1 80 ? -9.366 3.685 -10.643 1.00 82.88 80 THR A C 1
ATOM 616 O O . THR A 1 80 ? -9.628 2.620 -11.200 1.00 82.88 80 THR A O 1
ATOM 619 N N . VAL A 1 81 ? -8.348 3.832 -9.799 1.00 84.56 81 VAL A N 1
ATOM 620 C CA . VAL A 1 81 ? -7.482 2.743 -9.336 1.00 84.56 81 VAL A CA 1
ATOM 621 C C . VAL A 1 81 ? -7.493 2.636 -7.820 1.00 84.56 81 VAL A C 1
ATOM 623 O O . VAL A 1 81 ? -7.559 3.647 -7.122 1.00 84.56 81 VAL A O 1
ATOM 626 N N . GLU A 1 82 ? -7.431 1.403 -7.325 1.00 77.81 82 GLU A N 1
ATOM 627 C CA . GLU A 1 82 ? -7.293 1.109 -5.894 1.00 77.81 82 GLU A CA 1
ATOM 628 C C . GLU A 1 82 ? -5.814 1.089 -5.468 1.00 77.81 82 GLU A C 1
ATOM 630 O O . GLU A 1 82 ? -5.494 1.546 -4.376 1.00 77.81 82 GLU A O 1
ATOM 635 N N . ASP A 1 83 ? -4.909 0.625 -6.341 1.00 78.25 83 ASP A N 1
ATOM 636 C CA . ASP A 1 83 ? -3.462 0.579 -6.092 1.00 78.25 83 ASP A CA 1
ATOM 637 C C . ASP A 1 83 ? -2.750 1.737 -6.80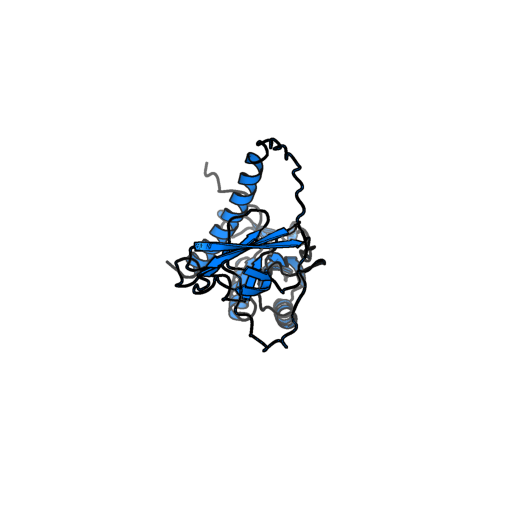3 1.00 78.25 83 ASP A C 1
ATOM 639 O O . ASP A 1 83 ? -3.005 2.037 -7.975 1.00 78.25 83 ASP A O 1
ATOM 643 N N . ASN A 1 84 ? -1.845 2.398 -6.087 1.00 80.75 84 ASN A N 1
ATOM 644 C CA . ASN A 1 84 ? -0.992 3.442 -6.632 1.00 80.75 84 ASN A CA 1
ATOM 645 C C . ASN A 1 84 ? 0.360 2.930 -7.122 1.00 80.75 84 ASN A C 1
ATOM 647 O O . ASN A 1 84 ? 1.106 3.705 -7.713 1.00 80.75 84 ASN A O 1
ATOM 651 N N . ILE A 1 85 ? 0.669 1.649 -6.954 1.00 88.12 85 ILE A N 1
ATOM 652 C CA . ILE A 1 85 ? 1.829 1.001 -7.555 1.00 88.12 85 ILE A CA 1
ATOM 653 C C . ILE A 1 85 ? 1.391 0.258 -8.817 1.00 88.12 85 ILE A C 1
ATOM 655 O O . ILE A 1 85 ? 0.454 -0.531 -8.813 1.00 88.12 85 ILE A O 1
ATOM 659 N N . ILE A 1 86 ? 2.102 0.497 -9.917 1.00 88.94 86 ILE A N 1
ATOM 660 C CA . ILE A 1 86 ? 1.857 -0.174 -11.194 1.00 88.94 86 ILE A CA 1
ATOM 661 C C . ILE A 1 86 ? 3.090 -0.954 -11.612 1.00 88.94 86 ILE A C 1
ATOM 663 O O . ILE A 1 86 ? 4.191 -0.398 -11.686 1.00 88.94 86 ILE A O 1
ATOM 667 N N . ASP A 1 87 ? 2.878 -2.216 -11.972 1.00 93.75 87 ASP A N 1
ATOM 668 C CA . ASP A 1 87 ? 3.862 -3.011 -12.693 1.00 93.75 87 ASP A CA 1
ATOM 669 C C . ASP A 1 87 ? 3.996 -2.513 -14.139 1.00 93.75 87 ASP A C 1
ATOM 671 O O . ASP A 1 87 ? 3.046 -2.497 -14.928 1.00 93.75 87 ASP A O 1
ATOM 675 N N . VAL A 1 88 ? 5.207 -2.100 -14.499 1.00 95.88 88 VAL A N 1
ATOM 676 C CA . VAL A 1 88 ? 5.550 -1.595 -15.824 1.00 95.88 88 VAL A CA 1
ATOM 677 C C . VAL A 1 88 ? 6.448 -2.569 -16.571 1.00 95.88 88 VAL A C 1
ATOM 679 O O . VAL A 1 88 ? 7.417 -3.095 -16.030 1.00 95.88 88 VAL A O 1
ATOM 682 N N . GLU A 1 89 ? 6.166 -2.749 -17.853 1.00 97.69 89 GLU A N 1
ATOM 683 C CA . GLU A 1 89 ? 7.010 -3.436 -18.815 1.00 97.69 89 GLU A CA 1
ATOM 684 C C . GLU A 1 89 ? 7.559 -2.421 -19.815 1.00 97.69 89 GLU A C 1
ATOM 686 O O . GLU A 1 89 ? 6.864 -1.504 -20.274 1.00 97.69 89 GLU A O 1
ATOM 691 N N . TYR A 1 90 ? 8.839 -2.567 -20.134 1.00 97.81 90 TYR A N 1
ATOM 692 C CA . TYR A 1 90 ? 9.536 -1.669 -21.039 1.00 97.81 90 TYR A CA 1
ATOM 693 C C . TYR A 1 90 ? 10.617 -2.406 -21.825 1.00 97.81 90 TYR A C 1
ATOM 695 O O . TYR A 1 90 ? 11.148 -3.431 -21.411 1.00 97.81 90 TYR A O 1
ATOM 703 N N . THR A 1 91 ? 10.980 -1.851 -22.975 1.00 97.75 91 THR A N 1
ATOM 704 C CA . THR A 1 91 ? 12.126 -2.296 -23.768 1.00 97.75 91 THR A CA 1
ATOM 705 C C . THR A 1 91 ? 13.194 -1.215 -23.736 1.00 97.75 91 THR A C 1
ATOM 707 O O . THR A 1 91 ? 12.937 -0.076 -24.128 1.00 97.75 91 THR A O 1
ATOM 710 N N . ALA A 1 92 ? 14.393 -1.574 -23.280 1.00 97.06 92 ALA A N 1
ATOM 711 C CA . ALA A 1 92 ? 15.575 -0.722 -23.299 1.00 97.06 92 ALA A CA 1
ATOM 712 C C . ALA A 1 92 ? 16.615 -1.316 -24.256 1.00 97.06 92 ALA A C 1
ATOM 714 O O . ALA A 1 92 ? 17.004 -2.474 -24.120 1.00 97.06 92 ALA A O 1
ATOM 715 N N . ILE A 1 93 ? 17.061 -0.526 -25.229 1.00 96.44 93 ILE A N 1
ATOM 716 C CA . ILE A 1 93 ? 18.040 -0.939 -26.239 1.00 96.44 93 ILE A CA 1
ATOM 717 C C . ILE A 1 93 ? 19.281 -0.059 -26.065 1.00 96.44 93 ILE A C 1
ATOM 719 O O . ILE A 1 93 ? 19.136 1.164 -26.089 1.00 96.44 93 ILE A O 1
ATOM 723 N N . PRO A 1 94 ? 20.485 -0.626 -25.875 1.00 96.88 94 PRO A N 1
ATOM 724 C CA . PRO A 1 94 ? 21.707 0.157 -25.717 1.00 96.88 94 PRO A CA 1
ATOM 725 C C . PRO A 1 94 ? 22.196 0.733 -27.050 1.00 96.88 94 PRO A C 1
ATOM 727 O O . PRO A 1 94 ? 21.796 0.289 -28.131 1.00 96.88 94 PRO A O 1
ATOM 730 N N . SER A 1 95 ? 23.137 1.680 -26.986 1.00 95.38 95 SER A N 1
ATOM 731 C CA . SER A 1 95 ? 23.952 2.013 -28.158 1.00 95.38 95 SER A CA 1
ATOM 732 C C . SER A 1 95 ? 24.681 0.776 -28.692 1.00 95.38 95 SER A C 1
ATOM 734 O O . SER A 1 95 ? 24.999 -0.157 -27.954 1.00 95.38 95 SER A O 1
ATOM 736 N N . LYS A 1 96 ? 25.017 0.786 -29.985 1.00 92.94 96 LYS A N 1
ATOM 737 C CA . LYS A 1 96 ? 25.827 -0.274 -30.602 1.00 92.94 96 LYS A CA 1
ATOM 738 C C . LYS A 1 96 ? 27.124 -0.527 -29.812 1.00 92.94 96 LYS A C 1
ATOM 740 O O . LYS A 1 96 ? 27.942 0.378 -29.680 1.00 92.94 96 LYS A O 1
ATOM 745 N N . GLY A 1 97 ? 27.317 -1.767 -29.358 1.00 92.50 97 GLY A N 1
ATOM 746 C CA . GLY A 1 97 ? 28.502 -2.195 -28.600 1.00 92.50 97 GLY A CA 1
ATOM 747 C C . GLY A 1 97 ? 28.499 -1.800 -27.118 1.00 92.50 97 GLY A C 1
ATOM 748 O O . GLY A 1 97 ? 29.487 -2.048 -26.437 1.00 92.50 97 GLY A O 1
ATOM 749 N N . ALA A 1 98 ? 27.419 -1.191 -26.628 1.00 95.38 98 ALA A N 1
ATOM 750 C CA . ALA A 1 98 ? 27.214 -0.877 -25.220 1.00 95.38 98 ALA A CA 1
ATOM 751 C C . ALA A 1 98 ? 26.172 -1.819 -24.600 1.00 95.38 98 ALA A C 1
ATOM 753 O O . ALA A 1 98 ? 25.499 -2.585 -25.291 1.00 95.38 98 ALA A O 1
ATOM 754 N N . GLU A 1 99 ? 26.006 -1.715 -23.287 1.00 96.44 99 GLU A N 1
ATOM 755 C CA . GLU A 1 99 ? 24.987 -2.428 -22.519 1.00 96.44 99 GLU A CA 1
ATOM 756 C C . GLU A 1 99 ? 24.246 -1.449 -21.611 1.00 96.44 99 GLU A C 1
ATOM 758 O O . GLU A 1 99 ? 24.792 -0.410 -21.245 1.00 96.44 99 GLU A O 1
ATOM 763 N N . ILE A 1 100 ? 23.007 -1.768 -21.236 1.00 97.62 100 ILE A N 1
ATOM 764 C CA . ILE A 1 100 ? 22.236 -0.932 -20.311 1.00 97.62 100 ILE A CA 1
ATOM 765 C C . ILE A 1 100 ? 22.835 -1.033 -18.909 1.00 97.62 100 ILE A C 1
ATOM 767 O O . ILE A 1 100 ? 23.049 -2.131 -18.396 1.00 97.62 100 ILE A O 1
ATOM 771 N N . THR A 1 101 ? 23.101 0.115 -18.293 1.00 96.62 101 THR A N 1
ATOM 772 C CA . THR A 1 101 ? 23.635 0.215 -16.928 1.00 96.62 101 THR A CA 1
ATOM 773 C C . THR A 1 101 ? 22.588 0.712 -15.943 1.00 96.62 101 THR A C 1
ATOM 775 O O . THR A 1 101 ? 22.608 0.302 -14.786 1.00 96.62 101 THR A O 1
ATOM 778 N N . GLU A 1 102 ? 21.648 1.539 -16.398 1.00 96.81 102 GLU A N 1
ATOM 779 C CA . GLU A 1 102 ? 20.622 2.150 -15.557 1.00 96.81 102 GLU A CA 1
ATOM 780 C C . GLU A 1 102 ? 19.289 2.236 -16.300 1.00 96.81 102 GLU A C 1
ATOM 782 O O . GLU A 1 102 ? 19.234 2.646 -17.464 1.00 96.81 102 GLU A O 1
ATOM 787 N N . VAL A 1 103 ? 18.208 1.924 -15.590 1.00 98.06 103 VAL A N 1
ATOM 788 C CA . VAL A 1 103 ? 16.862 2.381 -15.933 1.00 98.06 103 VAL A CA 1
ATOM 789 C C . VAL A 1 103 ? 16.240 2.995 -14.694 1.00 98.06 103 VAL A C 1
ATOM 791 O O . VAL A 1 103 ? 16.207 2.371 -13.632 1.00 98.06 103 VAL A O 1
ATOM 794 N N . SER A 1 104 ? 15.728 4.208 -14.831 1.00 97.38 104 SER A N 1
ATOM 795 C CA . SER A 1 104 ? 15.108 4.963 -13.751 1.00 97.38 104 SER A CA 1
ATOM 796 C C . SER A 1 104 ? 13.849 5.674 -14.237 1.00 97.38 104 SER A C 1
ATOM 798 O O . SER A 1 104 ? 13.621 5.814 -15.441 1.00 97.38 104 SER A O 1
ATOM 800 N N . TYR A 1 105 ? 13.004 6.107 -13.306 1.00 97.69 105 TYR A N 1
ATOM 801 C CA . TYR A 1 105 ? 11.863 6.965 -13.607 1.00 97.69 105 TYR A CA 1
ATOM 802 C C . TYR A 1 105 ? 11.769 8.126 -12.621 1.00 97.69 105 TYR A C 1
ATOM 804 O O . TYR A 1 105 ? 12.231 8.022 -11.489 1.00 97.69 105 TYR A O 1
ATOM 812 N N . SER A 1 106 ? 11.156 9.225 -13.041 1.00 96.75 106 SER A N 1
ATOM 813 C CA . SER A 1 106 ? 10.734 10.315 -12.160 1.00 96.75 106 SER A CA 1
ATOM 814 C C . SER A 1 106 ? 9.277 10.670 -12.423 1.00 96.75 106 SER A C 1
ATOM 816 O O . SER A 1 106 ? 8.752 10.396 -13.504 1.00 96.75 106 SER A O 1
ATOM 818 N N . ILE A 1 107 ? 8.619 11.279 -11.437 1.00 94.75 107 ILE A N 1
ATOM 819 C CA . ILE A 1 107 ? 7.237 11.743 -11.556 1.00 94.75 107 ILE A CA 1
ATOM 820 C C . ILE A 1 107 ? 7.183 13.216 -11.204 1.00 94.75 107 ILE A C 1
ATOM 822 O O . ILE A 1 107 ? 7.650 13.623 -10.146 1.00 94.75 107 ILE A O 1
ATOM 826 N N . ASN A 1 108 ? 6.586 14.023 -12.080 1.00 93.69 108 ASN A N 1
ATOM 827 C CA . ASN A 1 108 ? 6.387 15.456 -11.853 1.00 93.69 108 ASN A CA 1
ATOM 828 C C . ASN A 1 108 ? 7.686 16.179 -11.455 1.00 93.69 108 ASN A C 1
ATOM 830 O O . ASN A 1 108 ? 7.689 17.023 -10.562 1.00 93.69 108 ASN A O 1
ATOM 834 N N . ASN A 1 109 ? 8.787 15.828 -12.128 1.00 91.38 109 ASN A N 1
ATOM 835 C CA . ASN A 1 109 ? 10.138 16.344 -11.884 1.00 91.38 109 ASN A CA 1
ATOM 836 C C . ASN A 1 109 ? 10.704 16.036 -10.483 1.00 91.38 109 ASN A C 1
ATOM 838 O O . ASN A 1 109 ? 11.566 16.765 -9.996 1.00 91.38 109 ASN A O 1
ATOM 842 N N . SER A 1 110 ? 10.251 14.955 -9.843 1.00 92.38 110 SER A N 1
ATOM 843 C CA . SER A 1 110 ? 10.866 14.424 -8.625 1.00 92.38 110 SER A CA 1
ATOM 844 C C . SER A 1 110 ? 12.275 13.872 -8.873 1.00 92.38 110 SER A C 1
ATOM 846 O O . SER A 1 110 ? 12.730 13.716 -10.010 1.00 92.38 110 SER A O 1
ATOM 848 N N . THR A 1 111 ? 12.943 13.481 -7.787 1.00 92.69 111 THR A N 1
ATOM 849 C CA . THR A 1 111 ? 14.135 12.628 -7.842 1.00 92.69 111 THR A CA 1
ATOM 850 C C . THR A 1 111 ? 13.850 11.352 -8.639 1.00 92.69 111 THR A C 1
ATOM 852 O O . THR A 1 111 ? 12.744 10.809 -8.578 1.00 92.69 111 THR A O 1
ATOM 855 N N . TYR A 1 112 ? 14.855 10.888 -9.384 1.00 93.50 112 TYR A N 1
ATOM 856 C CA . TYR A 1 112 ? 14.787 9.625 -10.109 1.00 93.50 112 TYR A CA 1
ATOM 857 C C . TYR A 1 112 ? 14.865 8.438 -9.153 1.00 93.50 112 TYR A C 1
ATOM 859 O O . TYR A 1 112 ? 15.734 8.373 -8.284 1.00 93.50 112 TYR A O 1
ATOM 867 N N . GLU A 1 113 ? 13.984 7.474 -9.368 1.00 94.94 113 GLU A N 1
ATOM 868 C CA . GLU A 1 113 ? 13.978 6.190 -8.690 1.00 94.94 113 GLU A CA 1
ATOM 869 C C . GLU A 1 113 ? 14.429 5.096 -9.654 1.00 94.94 113 GLU A C 1
ATOM 871 O O . GLU A 1 113 ? 14.016 5.049 -10.815 1.00 94.94 113 GLU A O 1
ATOM 876 N N . TYR A 1 114 ? 15.296 4.206 -9.179 1.00 95.31 114 TYR A N 1
ATOM 877 C CA . TYR A 1 114 ? 15.898 3.178 -10.018 1.00 95.31 114 TYR A CA 1
ATOM 878 C C . TYR A 1 114 ? 14.977 1.969 -10.166 1.00 95.31 114 TYR A C 1
ATOM 880 O O . TYR A 1 114 ? 14.581 1.350 -9.181 1.00 95.31 114 TYR A O 1
ATOM 888 N N . ILE A 1 115 ? 14.684 1.601 -11.411 1.00 96.69 115 ILE A N 1
ATOM 889 C CA . ILE A 1 115 ? 14.036 0.335 -11.770 1.00 96.69 115 ILE A CA 1
ATOM 890 C C . ILE A 1 115 ? 15.095 -0.751 -11.956 1.00 96.69 115 ILE A C 1
ATOM 892 O O . ILE A 1 115 ? 14.906 -1.878 -11.513 1.00 96.69 115 ILE A O 1
ATOM 896 N N . TYR A 1 116 ? 16.217 -0.406 -12.589 1.00 96.75 116 TYR A N 1
ATOM 897 C CA . TYR A 1 116 ? 17.326 -1.313 -12.856 1.00 96.75 116 TYR A CA 1
ATOM 898 C C . TYR A 1 116 ? 18.664 -0.594 -12.676 1.00 96.75 116 TYR A C 1
ATOM 900 O O . TYR A 1 116 ? 18.844 0.522 -13.164 1.00 96.75 116 TYR A O 1
ATOM 908 N N . LEU A 1 117 ? 19.609 -1.265 -12.015 1.00 95.12 117 LEU A N 1
ATOM 909 C CA . LEU A 1 117 ? 20.998 -0.837 -11.865 1.00 95.12 117 LEU A CA 1
ATOM 910 C C . LEU A 1 117 ? 21.926 -2.033 -12.073 1.00 95.12 117 LEU A 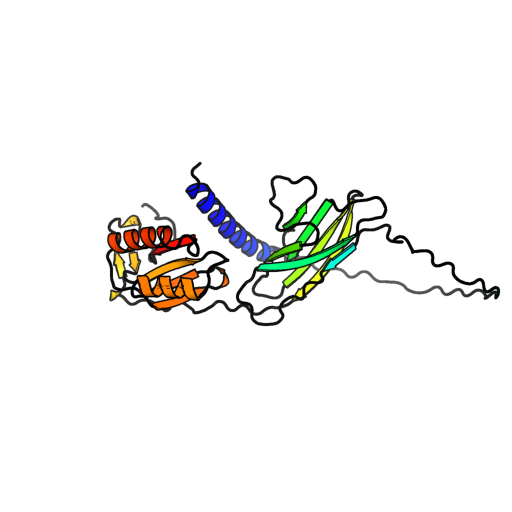C 1
ATOM 912 O O . LEU A 1 117 ? 21.879 -3.012 -11.324 1.00 95.12 117 LEU A O 1
ATOM 916 N N . LYS A 1 118 ? 22.793 -1.954 -13.081 1.00 91.81 118 LYS A N 1
ATOM 917 C CA . LYS A 1 118 ? 23.795 -2.983 -13.350 1.00 91.81 118 LYS A CA 1
ATOM 918 C C . LYS A 1 118 ? 24.915 -2.912 -12.308 1.00 91.81 118 LYS A C 1
ATOM 920 O O . LYS A 1 118 ? 25.490 -1.853 -12.091 1.00 91.81 118 LYS A O 1
ATOM 925 N N . GLY A 1 119 ? 25.249 -4.055 -11.707 1.00 81.94 119 GLY A N 1
ATOM 926 C CA . GLY A 1 119 ? 26.290 -4.164 -10.675 1.00 81.94 119 GLY A CA 1
ATOM 927 C C . GLY A 1 119 ? 25.793 -3.947 -9.243 1.00 81.94 119 GLY A C 1
ATOM 928 O O . GLY A 1 119 ? 26.547 -4.194 -8.307 1.00 81.94 119 GLY A O 1
ATOM 929 N N . GLY A 1 120 ? 24.524 -3.566 -9.065 1.00 70.44 120 GLY A N 1
ATOM 930 C CA . GLY A 1 120 ? 23.947 -3.315 -7.746 1.00 70.44 120 GLY A CA 1
ATOM 931 C C . GLY A 1 120 ? 24.571 -2.112 -7.031 1.00 70.44 120 GLY A C 1
ATOM 932 O O . GLY A 1 120 ? 25.439 -1.414 -7.549 1.00 70.44 120 GLY A O 1
ATOM 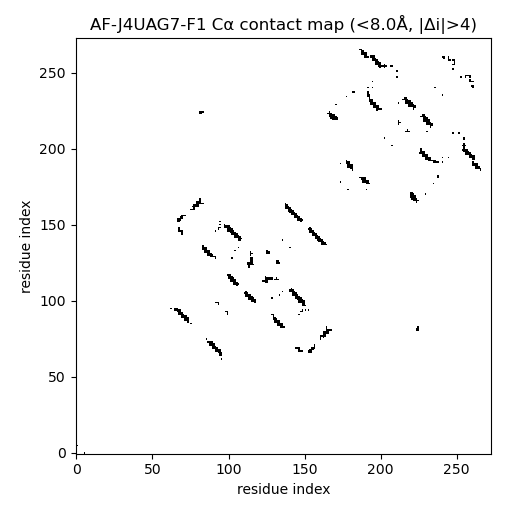933 N N . GLY A 1 121 ? 24.087 -1.837 -5.825 1.00 73.19 121 GLY A N 1
ATOM 934 C CA . GLY A 1 121 ? 24.564 -0.745 -4.984 1.00 73.19 121 GLY A CA 1
ATOM 935 C C . GLY A 1 121 ? 23.831 -0.737 -3.647 1.00 73.19 121 GLY A C 1
ATOM 936 O O . GLY A 1 121 ? 23.116 -1.680 -3.320 1.00 73.19 121 GLY A O 1
ATOM 937 N N . ILE A 1 122 ? 23.968 0.349 -2.883 1.00 78.88 122 ILE A N 1
ATOM 938 C CA . ILE A 1 122 ? 23.209 0.546 -1.633 1.00 78.88 122 ILE A CA 1
ATOM 939 C C . ILE A 1 122 ? 21.709 0.794 -1.871 1.00 78.88 122 ILE A C 1
ATOM 941 O O . ILE A 1 122 ? 20.926 0.775 -0.924 1.00 78.88 122 ILE A O 1
ATOM 945 N N . ILE A 1 123 ? 21.315 1.055 -3.121 1.00 82.00 123 ILE A N 1
ATOM 946 C CA . ILE A 1 123 ? 19.931 1.307 -3.518 1.00 82.00 123 ILE A CA 1
ATOM 947 C C . ILE A 1 123 ? 19.354 0.027 -4.114 1.00 82.00 123 ILE A C 1
ATOM 949 O O . ILE A 1 123 ? 19.881 -0.496 -5.094 1.00 82.00 123 ILE A O 1
ATOM 953 N N . GLU A 1 124 ? 18.255 -0.446 -3.534 1.00 87.56 124 GLU A N 1
ATOM 954 C CA . GLU A 1 124 ? 17.491 -1.586 -4.035 1.00 87.56 124 GLU A CA 1
ATOM 955 C C . GLU A 1 124 ? 16.630 -1.152 -5.240 1.00 87.56 124 GLU A C 1
ATOM 957 O O . GLU A 1 124 ? 15.772 -0.275 -5.085 1.00 87.56 124 GLU A O 1
ATOM 962 N N . PRO A 1 125 ? 16.848 -1.706 -6.451 1.00 91.94 125 PRO A N 1
ATOM 963 C CA . PRO A 1 125 ? 16.047 -1.356 -7.619 1.00 91.94 125 PRO A CA 1
ATOM 964 C C . PRO A 1 125 ? 14.601 -1.843 -7.489 1.00 91.94 125 PRO A C 1
ATOM 966 O O . PRO A 1 125 ? 14.329 -2.928 -6.980 1.00 91.94 125 PRO A O 1
ATOM 969 N N . LYS A 1 126 ? 13.656 -1.072 -8.031 1.00 92.69 126 LYS A N 1
ATOM 970 C CA . LYS A 1 126 ? 12.217 -1.381 -8.008 1.00 92.69 126 LYS A CA 1
ATOM 971 C C . LYS A 1 126 ? 11.792 -2.389 -9.085 1.00 92.69 126 LYS A C 1
ATOM 973 O O . LYS A 1 126 ? 10.615 -2.453 -9.437 1.00 92.69 126 LYS A O 1
ATOM 978 N N . GLY A 1 127 ? 12.729 -3.157 -9.636 1.00 93.94 127 GLY A N 1
ATOM 979 C CA . GLY A 1 127 ? 12.480 -4.054 -10.754 1.00 93.94 127 GLY A CA 1
ATOM 980 C C . GLY A 1 127 ? 13.713 -4.785 -11.272 1.00 93.94 127 GLY A C 1
ATOM 981 O O . GLY A 1 127 ? 14.721 -4.953 -10.589 1.00 93.94 127 GLY A O 1
ATOM 982 N N . THR A 1 128 ? 13.599 -5.236 -12.514 1.00 95.00 128 THR A N 1
ATOM 983 C CA . THR A 1 128 ? 14.647 -5.895 -13.294 1.00 95.00 128 THR A CA 1
ATOM 984 C C . THR A 1 128 ? 14.765 -5.219 -14.660 1.00 95.00 128 THR A C 1
ATOM 986 O O . THR A 1 128 ? 14.001 -4.311 -15.000 1.00 95.00 128 THR A O 1
ATOM 989 N N . LEU A 1 129 ? 15.740 -5.617 -15.477 1.00 96.00 129 LEU A N 1
ATOM 990 C CA . LEU A 1 129 ? 15.806 -5.092 -16.836 1.00 96.00 129 LEU A CA 1
ATOM 991 C C . LEU A 1 129 ? 14.565 -5.551 -17.621 1.00 96.00 129 LEU A C 1
ATOM 993 O O . LEU A 1 129 ? 14.335 -6.743 -17.796 1.00 96.00 129 LEU A O 1
ATOM 997 N N . GLY A 1 130 ? 13.771 -4.585 -18.074 1.00 96.38 130 GLY A N 1
ATOM 998 C CA . GLY A 1 130 ? 12.529 -4.785 -18.821 1.00 96.38 130 GLY A CA 1
ATOM 999 C C . GLY A 1 130 ? 11.242 -4.819 -17.987 1.00 96.38 130 GLY A C 1
ATOM 1000 O O . GLY A 1 130 ? 10.163 -4.718 -18.567 1.00 96.38 130 GLY A O 1
ATOM 1001 N N . LYS A 1 131 ? 11.327 -4.906 -16.650 1.00 97.31 131 LYS A N 1
ATOM 1002 C CA . LYS A 1 131 ? 10.160 -4.878 -15.746 1.00 97.31 131 LYS A CA 1
ATOM 1003 C C . LYS A 1 131 ? 10.412 -4.011 -14.519 1.00 97.31 131 LYS A C 1
ATOM 1005 O O . LYS A 1 131 ? 11.500 -4.046 -13.960 1.00 97.31 131 LYS A O 1
ATOM 1010 N N . GLY A 1 132 ? 9.429 -3.258 -14.050 1.00 95.38 132 GLY A N 1
ATOM 1011 C CA . GLY A 1 132 ? 9.589 -2.402 -12.876 1.00 95.38 132 GLY A CA 1
ATOM 1012 C C . GLY A 1 132 ? 8.290 -2.086 -12.174 1.00 95.38 132 GLY A C 1
ATOM 1013 O O . GLY A 1 132 ? 7.228 -2.456 -12.649 1.00 95.38 132 GLY A O 1
ATOM 1014 N N . ARG A 1 133 ? 8.392 -1.363 -11.062 1.00 92.94 133 ARG A N 1
ATOM 1015 C CA . ARG A 1 133 ? 7.252 -0.804 -10.337 1.00 92.94 133 ARG A CA 1
ATOM 1016 C C . ARG A 1 133 ? 7.341 0.712 -10.291 1.00 92.94 133 ARG A C 1
ATOM 1018 O O . ARG A 1 133 ? 8.396 1.255 -9.964 1.00 92.94 133 ARG A O 1
ATOM 1025 N N . VAL A 1 134 ? 6.232 1.369 -10.615 1.00 92.50 134 VAL A N 1
ATOM 1026 C CA . VAL A 1 134 ? 6.084 2.828 -10.628 1.00 92.50 134 VAL A CA 1
ATOM 1027 C C . VAL A 1 134 ? 4.998 3.230 -9.642 1.00 92.50 134 VAL A C 1
ATOM 1029 O O . VAL A 1 134 ? 3.883 2.728 -9.725 1.00 92.50 134 VAL A O 1
ATOM 1032 N N . LEU A 1 135 ? 5.325 4.138 -8.723 1.00 88.31 135 LEU A N 1
ATOM 1033 C CA . LEU A 1 135 ? 4.389 4.679 -7.737 1.00 88.31 135 LEU A CA 1
ATOM 1034 C C . LEU A 1 135 ? 3.712 5.939 -8.281 1.00 88.31 135 LEU A C 1
ATOM 1036 O O . LEU A 1 135 ? 4.331 6.994 -8.315 1.00 88.31 135 LEU A O 1
ATOM 1040 N N . LEU A 1 136 ? 2.451 5.859 -8.674 1.00 88.44 136 LEU A N 1
ATOM 1041 C CA . LEU A 1 136 ? 1.652 7.005 -9.079 1.00 88.44 136 LEU A CA 1
ATOM 1042 C C . LEU A 1 136 ? 1.258 7.906 -7.904 1.00 88.44 136 LEU A C 1
ATOM 1044 O O . LEU A 1 136 ? 1.077 7.467 -6.769 1.00 88.44 136 LEU A O 1
ATOM 1048 N N . LEU A 1 137 ? 1.050 9.183 -8.214 1.00 85.00 137 LEU A N 1
ATOM 1049 C CA . LEU A 1 137 ? 0.510 10.175 -7.291 1.00 85.00 137 LEU A CA 1
ATOM 1050 C C . LEU A 1 137 ? -0.974 10.437 -7.575 1.00 85.00 137 LEU A C 1
ATOM 1052 O O . LEU A 1 137 ? -1.387 10.352 -8.734 1.00 85.00 137 LEU A O 1
ATOM 1056 N N . PRO A 1 138 ? -1.761 10.857 -6.567 1.00 79.81 138 PRO A N 1
ATOM 1057 C CA . PRO A 1 138 ? -3.180 11.155 -6.723 1.00 79.81 138 PRO A CA 1
ATOM 1058 C C . PRO A 1 138 ? -3.470 12.525 -7.337 1.00 79.81 138 PRO A C 1
ATOM 1060 O O . PRO A 1 138 ? -4.162 13.371 -6.775 1.00 79.81 138 PRO A O 1
ATOM 1063 N N . LYS A 1 139 ? -2.873 12.755 -8.500 1.00 84.88 139 LYS A N 1
ATOM 1064 C CA . LYS A 1 139 ? -2.989 13.956 -9.321 1.00 84.88 139 LYS A CA 1
ATOM 1065 C C . LYS A 1 139 ? -2.477 13.638 -10.725 1.00 84.88 139 LYS A C 1
ATOM 1067 O O . LYS A 1 139 ? -2.136 12.497 -11.024 1.00 84.88 139 LYS A O 1
ATOM 1072 N N . GLU A 1 140 ? -2.342 14.659 -11.563 1.00 90.38 140 GLU A N 1
ATOM 1073 C CA . GLU A 1 140 ? -1.646 14.507 -12.836 1.00 90.38 140 GLU A CA 1
ATOM 1074 C C . GLU A 1 140 ? -0.207 14.016 -12.603 1.00 90.38 140 GLU A C 1
ATOM 1076 O O . GLU A 1 140 ? 0.543 14.561 -11.788 1.00 90.38 140 GLU A O 1
ATOM 1081 N N . ASN A 1 141 ? 0.168 12.963 -13.318 1.00 92.25 141 ASN A N 1
ATOM 1082 C CA . ASN A 1 141 ? 1.478 12.342 -13.317 1.00 92.25 141 ASN A CA 1
ATOM 1083 C C . ASN A 1 141 ? 2.118 12.564 -14.687 1.00 92.25 141 ASN A C 1
ATOM 1085 O O . ASN A 1 141 ? 1.685 11.994 -15.684 1.00 92.25 141 ASN A O 1
ATOM 1089 N N . THR A 1 142 ? 3.190 13.351 -14.739 1.00 96.25 142 THR A N 1
ATOM 1090 C CA . THR A 1 142 ? 4.154 13.310 -15.843 1.00 96.25 142 THR A CA 1
ATOM 1091 C C . THR A 1 142 ? 5.289 12.379 -15.439 1.00 96.25 142 THR A C 1
ATOM 1093 O O . THR A 1 142 ? 6.132 12.752 -14.623 1.00 96.25 142 THR A O 1
ATOM 1096 N N . ILE A 1 143 ? 5.296 11.170 -15.993 1.00 96.25 143 ILE A N 1
ATOM 1097 C CA . ILE A 1 143 ? 6.282 10.130 -15.706 1.00 96.25 143 ILE A CA 1
ATOM 1098 C C . ILE A 1 143 ? 7.368 10.183 -16.777 1.00 96.25 143 ILE A C 1
ATOM 1100 O O . ILE A 1 143 ? 7.073 10.068 -17.967 1.00 96.25 143 ILE A O 1
ATOM 1104 N N . VAL A 1 144 ? 8.626 10.338 -16.374 1.00 98.00 144 VAL A N 1
ATOM 1105 C CA . VAL A 1 144 ? 9.775 10.329 -17.286 1.00 98.00 144 VAL A CA 1
ATOM 1106 C C . VAL A 1 144 ? 10.635 9.118 -16.983 1.00 98.00 144 VAL A C 1
ATOM 1108 O O . VAL A 1 144 ? 11.321 9.077 -15.969 1.00 98.00 144 VAL A O 1
ATOM 1111 N N . PHE A 1 145 ? 10.630 8.151 -17.889 1.00 98.31 145 PHE A N 1
ATOM 1112 C CA . PHE A 1 145 ? 11.570 7.042 -17.881 1.00 98.31 145 PHE A CA 1
ATOM 1113 C C . PHE A 1 145 ? 12.873 7.486 -18.518 1.00 98.31 145 PHE A C 1
ATOM 1115 O O . PHE A 1 145 ? 12.864 8.134 -19.565 1.00 98.31 145 PHE A O 1
ATOM 1122 N N . LYS A 1 146 ? 13.991 7.104 -17.915 1.00 98.31 146 LYS A N 1
ATOM 1123 C CA . LYS A 1 146 ? 15.337 7.369 -18.404 1.00 98.31 146 LYS A CA 1
ATOM 1124 C C . LYS A 1 146 ? 16.112 6.061 -18.460 1.00 98.31 146 LYS A C 1
ATOM 1126 O O . LYS A 1 146 ? 16.041 5.243 -17.550 1.00 98.31 146 LYS A O 1
ATOM 1131 N N . VAL A 1 147 ? 16.870 5.888 -19.533 1.00 98.25 147 VAL A N 1
ATOM 1132 C CA . VAL A 1 147 ? 17.831 4.796 -19.692 1.00 98.25 147 VAL A CA 1
ATOM 1133 C C . VAL A 1 147 ? 19.231 5.370 -19.863 1.00 98.25 147 VAL A C 1
ATOM 1135 O O . VAL A 1 147 ? 19.390 6.383 -20.547 1.00 98.25 147 VAL A O 1
ATOM 1138 N N . VAL A 1 148 ? 20.234 4.726 -19.267 1.00 97.56 148 VAL A N 1
ATOM 1139 C CA . VAL A 1 148 ? 21.661 5.023 -19.466 1.00 97.56 148 VAL A CA 1
ATOM 1140 C C . VAL A 1 148 ? 22.381 3.742 -19.880 1.00 97.56 148 VAL A C 1
ATOM 1142 O O . VAL A 1 148 ? 22.090 2.661 -19.362 1.00 97.56 148 VAL A O 1
ATOM 1145 N N . ASP A 1 149 ? 23.298 3.853 -20.840 1.00 97.44 149 ASP A N 1
ATOM 1146 C CA . ASP A 1 149 ? 24.156 2.747 -21.263 1.00 97.44 149 ASP A CA 1
ATOM 1147 C C . ASP A 1 149 ? 25.609 2.907 -20.785 1.00 97.44 149 ASP A C 1
ATOM 1149 O O . ASP A 1 149 ? 26.026 3.956 -20.291 1.00 97.44 149 ASP A O 1
ATOM 1153 N N . SER A 1 150 ? 26.409 1.855 -20.954 1.00 96.31 150 SER A N 1
ATOM 1154 C CA . SER A 1 150 ? 27.821 1.811 -20.559 1.00 96.31 150 SER A CA 1
ATOM 1155 C C . SER A 1 150 ? 28.723 2.792 -21.315 1.00 96.31 150 SER A C 1
ATOM 1157 O O . SER A 1 150 ? 29.867 2.986 -20.915 1.00 96.31 150 SER A O 1
ATOM 1159 N N . SER A 1 151 ? 28.228 3.444 -22.374 1.00 94.19 151 SER A N 1
ATOM 1160 C CA . SER A 1 151 ? 28.931 4.540 -23.052 1.00 94.19 151 SER A CA 1
ATOM 1161 C C . SER A 1 151 ? 28.633 5.917 -22.442 1.00 94.19 151 SER A C 1
ATOM 1163 O O . SER A 1 151 ? 29.129 6.928 -22.938 1.00 94.19 151 SER A O 1
ATOM 1165 N N . GLY A 1 152 ? 27.806 5.974 -21.391 1.00 93.94 152 GLY A N 1
ATOM 1166 C CA . GLY A 1 152 ? 27.369 7.204 -20.729 1.00 93.94 152 GLY A CA 1
ATOM 1167 C C . GLY A 1 152 ? 26.260 7.952 -21.475 1.00 93.94 152 GLY A C 1
ATOM 1168 O O . GLY A 1 152 ? 25.868 9.048 -21.070 1.00 93.94 152 GLY A O 1
ATOM 1169 N N . LYS A 1 153 ? 25.735 7.391 -22.571 1.00 95.50 153 LYS A N 1
ATOM 1170 C CA . LYS A 1 153 ? 24.628 7.991 -23.323 1.00 95.50 153 LYS A CA 1
ATOM 1171 C C . LYS A 1 153 ? 23.304 7.656 -22.654 1.00 95.50 153 LYS A C 1
ATOM 1173 O O . LYS A 1 153 ? 23.167 6.626 -22.001 1.00 95.50 153 LYS A O 1
ATOM 1178 N N . SER A 1 154 ? 22.309 8.514 -22.866 1.00 96.88 154 SER A N 1
ATOM 1179 C CA . SER A 1 154 ? 20.971 8.323 -22.313 1.00 96.88 154 SER A CA 1
ATOM 1180 C C . SER A 1 154 ? 19.858 8.650 -23.300 1.00 96.88 154 SER A C 1
ATOM 1182 O O . SER A 1 154 ? 20.070 9.337 -24.303 1.00 96.88 154 SER A O 1
ATOM 1184 N N . ALA A 1 155 ? 18.673 8.123 -23.010 1.00 97.44 155 ALA A N 1
ATOM 1185 C CA . ALA A 1 155 ? 17.427 8.431 -23.698 1.00 97.44 155 ALA A CA 1
ATOM 1186 C C . ALA A 1 155 ? 16.271 8.447 -22.697 1.00 97.44 155 ALA A C 1
ATOM 1188 O O . ALA A 1 155 ? 16.376 7.865 -21.615 1.00 97.44 155 ALA A O 1
ATOM 1189 N N . THR A 1 156 ? 15.175 9.106 -23.065 1.00 97.94 156 THR A N 1
ATOM 1190 C CA . THR A 1 156 ? 13.986 9.208 -22.221 1.00 97.94 156 THR A CA 1
ATOM 1191 C C . THR A 1 156 ? 12.715 8.817 -22.961 1.00 97.94 156 THR A C 1
ATOM 1193 O O . THR A 1 156 ? 12.647 8.872 -24.190 1.00 97.94 156 THR A O 1
ATOM 1196 N N . PHE A 1 157 ? 11.703 8.430 -22.191 1.00 97.69 157 PHE A N 1
ATOM 1197 C CA . PHE A 1 157 ? 10.341 8.196 -22.648 1.00 97.69 157 PHE A CA 1
ATOM 1198 C C . PHE A 1 157 ? 9.380 8.813 -21.634 1.00 97.69 157 PHE A C 1
ATOM 1200 O O . PHE A 1 157 ? 9.522 8.583 -20.434 1.00 97.69 157 PHE A O 1
ATOM 1207 N N . THR A 1 158 ? 8.428 9.618 -22.099 1.00 97.12 158 THR A N 1
ATOM 1208 C CA . THR A 1 158 ? 7.515 10.360 -21.222 1.00 97.12 158 THR A CA 1
ATOM 1209 C C . THR A 1 158 ? 6.087 9.886 -21.409 1.00 97.12 158 THR A C 1
ATOM 1211 O O . THR A 1 158 ? 5.612 9.768 -22.536 1.00 97.12 158 THR A O 1
ATOM 1214 N N . VAL A 1 159 ? 5.404 9.676 -20.289 1.00 94.94 159 VAL A N 1
ATOM 1215 C CA . VAL A 1 159 ? 3.984 9.339 -20.208 1.00 94.94 159 VAL A CA 1
ATOM 1216 C C . VAL A 1 159 ? 3.289 10.396 -19.354 1.00 94.94 159 VAL A C 1
ATOM 1218 O O . VAL A 1 159 ? 3.858 10.859 -18.366 1.00 94.94 159 VAL A O 1
ATOM 1221 N N . LYS A 1 160 ? 2.081 10.807 -19.742 1.00 93.94 160 LYS A N 1
ATOM 1222 C CA . LYS A 1 160 ? 1.258 11.749 -18.980 1.00 93.94 160 LYS A CA 1
ATOM 1223 C C . LYS A 1 160 ? -0.099 11.140 -18.709 1.00 93.94 160 LYS A C 1
ATOM 1225 O O . LYS A 1 160 ? -0.778 10.780 -19.661 1.00 93.94 160 LYS A O 1
ATOM 1230 N N . GLU A 1 161 ? -0.476 11.063 -17.441 1.00 90.44 161 GLU A N 1
ATOM 1231 C CA . GLU A 1 161 ? -1.713 10.412 -17.010 1.00 90.44 161 GLU A CA 1
ATOM 1232 C C . GLU A 1 161 ? -2.312 11.114 -15.801 1.00 90.44 161 GLU A C 1
ATOM 1234 O O . GLU A 1 161 ? -1.600 11.735 -15.016 1.00 90.44 161 GLU A O 1
ATOM 1239 N N . ASN A 1 162 ? -3.624 10.993 -15.618 1.00 89.81 162 ASN A N 1
ATOM 1240 C CA . ASN A 1 162 ? -4.326 11.557 -14.467 1.00 89.81 162 ASN A CA 1
ATOM 1241 C C . ASN A 1 162 ? -5.326 10.536 -13.901 1.00 89.81 162 ASN A C 1
ATOM 1243 O O . ASN A 1 162 ? -6.531 10.661 -14.141 1.00 89.81 162 ASN A O 1
ATOM 1247 N N . PRO A 1 163 ? -4.835 9.495 -13.205 1.00 85.94 163 PRO A N 1
ATOM 1248 C CA . PRO A 1 163 ? -5.701 8.490 -12.616 1.00 85.94 163 PRO A CA 1
ATOM 1249 C C . PRO A 1 163 ? -6.506 9.089 -11.467 1.00 85.94 163 PRO A C 1
ATOM 1251 O O . PRO A 1 163 ? -6.025 9.936 -10.709 1.00 85.94 163 PRO A O 1
ATOM 1254 N N . LYS A 1 164 ? -7.736 8.607 -11.311 1.00 85.12 164 LYS A N 1
ATOM 1255 C CA . LYS A 1 164 ? -8.503 8.837 -10.087 1.00 85.12 164 LYS A CA 1
ATOM 1256 C C . LYS A 1 164 ? -8.125 7.745 -9.097 1.00 85.12 164 LYS A C 1
ATOM 1258 O O . LYS A 1 164 ? -7.941 6.604 -9.496 1.00 85.12 164 LYS A O 1
ATOM 1263 N N . PHE A 1 165 ? -8.023 8.072 -7.819 1.00 83.38 165 PHE A N 1
ATOM 1264 C CA . PHE A 1 165 ? -7.748 7.072 -6.793 1.00 83.38 165 PHE A CA 1
ATOM 1265 C C . PHE A 1 165 ? -9.021 6.801 -6.022 1.00 83.38 165 PHE A C 1
ATOM 1267 O O . PHE A 1 165 ? -9.686 7.738 -5.576 1.00 83.38 165 PHE A O 1
ATOM 1274 N N . ASP A 1 166 ? -9.362 5.525 -5.893 1.00 85.00 166 ASP A N 1
ATOM 1275 C CA . ASP A 1 166 ? -10.300 5.108 -4.870 1.00 85.00 166 ASP A CA 1
ATOM 1276 C C . ASP A 1 166 ? -9.544 5.125 -3.546 1.00 85.00 166 ASP A C 1
ATOM 1278 O O . ASP A 1 166 ? -8.706 4.265 -3.289 1.00 85.00 166 ASP A O 1
ATOM 1282 N N . TYR A 1 167 ? -9.811 6.131 -2.722 1.00 81.94 167 TYR A N 1
ATOM 1283 C CA . TYR A 1 167 ? -9.222 6.223 -1.391 1.00 81.94 167 TYR A CA 1
ATOM 1284 C C . TYR A 1 167 ? -9.853 5.233 -0.409 1.00 81.94 167 TYR A C 1
ATOM 1286 O O . TYR A 1 167 ? -9.301 5.043 0.668 1.00 81.94 167 TYR A O 1
ATOM 1294 N N . GLY A 1 168 ? -10.954 4.577 -0.780 1.00 88.19 168 GLY A N 1
ATOM 1295 C CA . GLY A 1 168 ? -11.718 3.690 0.077 1.00 88.19 168 GLY A CA 1
ATOM 1296 C C . GLY A 1 168 ? -12.846 4.418 0.804 1.00 88.19 168 GLY A C 1
ATOM 1297 O O . GLY A 1 168 ? -13.465 5.349 0.286 1.00 88.19 168 GLY A O 1
ATOM 1298 N N . ILE A 1 169 ? -13.146 3.949 2.011 1.00 91.06 169 ILE A N 1
ATOM 1299 C CA . ILE A 1 169 ? -14.299 4.380 2.801 1.00 91.06 169 ILE A CA 1
ATOM 1300 C C . ILE A 1 169 ? -13.773 5.256 3.942 1.00 91.06 169 ILE A C 1
ATOM 1302 O O . ILE A 1 169 ? -12.970 4.764 4.738 1.00 91.06 169 ILE A O 1
ATOM 1306 N N . PRO A 1 170 ? -14.189 6.529 4.057 1.00 90.56 170 PRO A N 1
ATOM 1307 C CA . PRO A 1 170 ? -13.741 7.374 5.155 1.00 90.56 170 PRO A CA 1
ATOM 1308 C C . PRO A 1 170 ? -14.213 6.797 6.493 1.00 90.56 170 PRO A C 1
ATOM 1310 O O . PRO A 1 170 ? -15.391 6.479 6.653 1.00 90.56 170 PRO A O 1
ATOM 1313 N N . THR A 1 171 ? -13.299 6.693 7.457 1.00 93.06 171 THR A N 1
ATOM 1314 C CA . THR A 1 171 ? -13.633 6.253 8.815 1.00 93.06 171 THR A CA 1
ATOM 1315 C C . THR A 1 171 ? -14.561 7.283 9.471 1.00 93.06 171 THR A C 1
ATOM 1317 O O . THR A 1 171 ? -14.209 8.466 9.523 1.00 93.06 171 THR A O 1
ATOM 1320 N N . PRO A 1 172 ? -15.745 6.889 9.974 1.00 94.06 172 PRO A N 1
ATOM 1321 C CA . PRO A 1 172 ? -16.649 7.809 10.653 1.00 94.06 172 PRO A CA 1
ATOM 1322 C C . PRO A 1 172 ? -16.047 8.288 11.979 1.00 94.06 172 PRO A C 1
ATOM 1324 O O . PRO A 1 172 ? -15.240 7.592 12.595 1.00 94.06 172 PRO A O 1
ATOM 1327 N N . GLY A 1 173 ? -16.492 9.447 12.471 1.00 93.31 173 GLY A N 1
ATOM 1328 C CA . GLY A 1 173 ? -16.156 9.902 13.826 1.00 93.31 173 GLY A CA 1
ATOM 1329 C C . GLY A 1 173 ? -16.636 8.929 14.915 1.00 93.31 173 GLY A C 1
ATOM 1330 O O . GLY A 1 173 ? -17.420 8.014 14.645 1.00 93.31 173 GLY A O 1
ATOM 1331 N N . PHE A 1 174 ? -16.157 9.111 16.145 1.00 92.31 174 PHE A N 1
ATOM 1332 C CA . PHE A 1 174 ? -16.553 8.323 17.320 1.00 92.31 174 PHE A CA 1
ATOM 1333 C C . PHE A 1 174 ? -17.206 9.187 18.403 1.00 92.31 174 PHE A C 1
ATOM 1335 O O . PHE A 1 174 ? -16.888 10.371 18.552 1.00 92.31 174 PHE A O 1
ATOM 1342 N N . GLY A 1 175 ? -18.132 8.577 19.142 1.00 92.19 175 GLY A N 1
ATOM 1343 C CA . GLY A 1 175 ? -18.845 9.180 20.266 1.00 92.19 175 GLY A CA 1
ATOM 1344 C C . GLY A 1 175 ? -18.015 9.218 21.549 1.00 92.19 175 GLY A C 1
ATOM 1345 O O . GLY A 1 175 ? -16.950 8.609 21.643 1.00 92.19 175 GLY A O 1
ATOM 1346 N N . ASP A 1 176 ? -18.505 9.938 22.560 1.00 90.75 176 ASP A N 1
ATOM 1347 C CA . ASP A 1 176 ? -17.843 10.031 23.869 1.00 90.75 176 ASP A CA 1
ATOM 1348 C C . ASP A 1 176 ? -17.822 8.696 24.622 1.00 90.75 176 ASP A C 1
ATOM 1350 O O . ASP A 1 176 ? -16.875 8.411 25.348 1.00 90.75 176 ASP A O 1
ATOM 1354 N N . ASP A 1 177 ? -18.819 7.840 24.409 1.00 93.31 177 ASP A N 1
ATOM 1355 C CA . ASP A 1 177 ? -18.920 6.519 25.034 1.00 93.31 177 ASP A CA 1
ATOM 1356 C C . ASP A 1 177 ? -17.944 5.482 24.441 1.00 93.31 177 ASP A C 1
ATOM 1358 O O . ASP A 1 177 ? -17.770 4.394 25.000 1.00 93.31 177 ASP A O 1
ATOM 1362 N N . GLU A 1 178 ? -17.326 5.804 23.303 1.00 94.69 178 GLU A N 1
ATOM 1363 C CA . GLU A 1 178 ? -16.280 5.012 22.649 1.00 94.69 178 GLU A CA 1
ATOM 1364 C C . GLU A 1 178 ? -14.874 5.430 23.127 1.00 94.69 178 GLU A C 1
ATOM 1366 O O . GLU A 1 178 ? -13.886 4.801 22.762 1.00 94.69 178 GLU A O 1
ATOM 1371 N N . LYS A 1 179 ? -14.758 6.477 23.954 1.00 94.12 179 LYS A N 1
ATOM 1372 C CA . LYS A 1 179 ? -13.482 7.019 24.441 1.00 94.12 179 LYS A CA 1
ATOM 1373 C C . LYS A 1 179 ? -13.058 6.339 25.738 1.00 94.12 179 LYS A C 1
ATOM 1375 O O . LYS A 1 179 ? -13.864 6.134 26.644 1.00 94.12 179 LYS A O 1
ATOM 1380 N N . SER A 1 180 ? -11.777 6.023 25.871 1.00 94.06 180 SER A N 1
ATOM 1381 C CA . SER A 1 180 ? -11.206 5.496 27.114 1.00 94.06 180 SER A CA 1
ATOM 1382 C C . SER A 1 180 ? -9.799 6.033 27.350 1.00 94.06 180 SER A C 1
ATOM 1384 O O . SER A 1 180 ? -9.081 6.360 26.405 1.00 94.06 180 SER A O 1
ATOM 1386 N N . ASP A 1 181 ? -9.440 6.189 28.622 1.00 92.19 181 ASP A N 1
ATOM 1387 C CA . ASP A 1 181 ? -8.110 6.619 29.049 1.00 92.19 181 ASP A CA 1
ATOM 1388 C C . ASP A 1 181 ? -7.159 5.427 29.086 1.00 92.19 181 ASP A C 1
ATOM 1390 O O . ASP A 1 181 ? -7.530 4.344 29.543 1.00 92.19 181 ASP A O 1
ATOM 1394 N N . PHE A 1 182 ? -5.929 5.632 28.621 1.00 90.25 182 PHE A N 1
ATOM 1395 C CA . PHE A 1 182 ? -4.860 4.669 28.857 1.00 90.25 182 PHE A CA 1
ATOM 1396 C C . PHE A 1 182 ? -4.529 4.584 30.348 1.00 90.25 182 PHE A C 1
ATOM 1398 O O . PHE A 1 182 ? -4.591 5.588 31.062 1.00 90.25 182 PHE A O 1
ATOM 1405 N N . ALA A 1 183 ? -4.079 3.410 30.803 1.00 88.06 183 ALA A N 1
ATOM 1406 C CA . ALA A 1 183 ? -3.570 3.266 32.169 1.00 88.06 183 ALA A CA 1
ATOM 1407 C C . ALA A 1 183 ? -2.345 4.168 32.426 1.00 88.06 183 ALA A C 1
ATOM 1409 O O . ALA A 1 183 ? -2.137 4.644 33.539 1.00 88.06 183 ALA A O 1
ATOM 1410 N N . ASP A 1 184 ? -1.549 4.413 31.379 1.00 85.19 184 ASP A N 1
ATOM 1411 C CA . ASP A 1 184 ? -0.487 5.417 31.348 1.00 85.19 184 ASP A CA 1
ATOM 1412 C C . ASP A 1 184 ? -1.030 6.726 30.741 1.00 85.19 184 ASP A C 1
ATOM 1414 O O . ASP A 1 184 ? -1.216 6.794 29.519 1.00 85.19 184 ASP A O 1
ATOM 1418 N N . PRO A 1 185 ? -1.245 7.785 31.548 1.00 83.75 185 PRO A N 1
ATOM 1419 C CA . PRO A 1 185 ? -1.818 9.043 31.074 1.00 83.75 185 PRO A CA 1
ATOM 1420 C C . PRO A 1 185 ? -0.990 9.719 29.975 1.00 83.75 185 PRO A C 1
ATOM 1422 O O . PRO A 1 185 ? -1.535 10.485 29.181 1.00 83.75 185 PRO A O 1
ATOM 1425 N N . SER A 1 186 ? 0.315 9.423 29.886 1.00 83.75 186 SER A N 1
ATOM 1426 C CA . SER A 1 186 ? 1.192 9.982 28.850 1.00 83.75 186 SER A CA 1
ATOM 1427 C C . SER A 1 186 ? 0.874 9.468 27.441 1.00 83.75 186 SER A C 1
ATOM 1429 O O . SER A 1 186 ? 1.286 10.082 26.459 1.00 83.75 186 SER A O 1
ATOM 1431 N N . LYS A 1 187 ? 0.119 8.366 27.324 1.00 82.38 187 LYS A N 1
ATOM 1432 C CA . LYS A 1 187 ? -0.353 7.814 26.044 1.00 82.38 187 LYS A CA 1
ATOM 1433 C C . LYS A 1 187 ? -1.674 8.430 25.575 1.00 82.38 187 LYS A C 1
ATOM 1435 O O . LYS A 1 187 ? -2.011 8.325 24.397 1.00 82.38 187 LYS A O 1
ATOM 1440 N N . GLY A 1 188 ? -2.417 9.074 26.476 1.00 88.25 188 GLY A N 1
ATOM 1441 C CA . GLY A 1 188 ? -3.606 9.866 26.154 1.00 88.25 188 GLY A CA 1
ATOM 1442 C C . GLY A 1 188 ? -4.877 9.046 26.194 1.00 88.25 188 GLY A C 1
ATOM 1443 O O . GLY A 1 188 ? -5.168 8.406 27.204 1.00 88.25 188 GLY A O 1
ATOM 1444 N N . LYS A 1 189 ? -5.630 9.049 25.092 1.00 92.06 189 LYS A N 1
ATOM 1445 C CA . LYS A 1 189 ? -6.891 8.316 24.984 1.00 92.06 189 LYS A CA 1
ATOM 1446 C C . LYS A 1 189 ? -6.904 7.387 23.774 1.00 92.06 189 LYS A C 1
ATOM 1448 O O . LYS A 1 189 ? -6.208 7.606 22.778 1.00 92.06 189 LYS A O 1
ATOM 1453 N N . PHE A 1 190 ? -7.738 6.362 23.855 1.00 94.12 190 PHE A N 1
ATOM 1454 C CA . PHE A 1 190 ? -7.986 5.418 22.775 1.00 94.12 190 PHE A CA 1
ATOM 1455 C C . PHE A 1 190 ? -9.475 5.173 22.569 1.00 94.12 190 PHE A C 1
ATOM 1457 O O . PHE A 1 190 ? -10.302 5.462 23.440 1.00 94.12 190 PHE A O 1
ATOM 1464 N N . VAL A 1 191 ? -9.810 4.658 21.389 1.00 96.38 191 VAL A N 1
ATOM 1465 C CA . VAL A 1 191 ? -11.169 4.256 21.042 1.00 96.38 191 VAL A CA 1
ATOM 1466 C C . VAL A 1 191 ? -11.364 2.791 21.432 1.00 96.38 191 VAL A C 1
ATOM 1468 O O . VAL A 1 191 ? -10.721 1.898 20.885 1.00 96.38 191 VAL A O 1
ATOM 1471 N N . ASN A 1 192 ? -12.243 2.530 22.396 1.00 96.75 192 ASN A N 1
ATOM 1472 C CA . ASN A 1 192 ? -12.371 1.234 23.076 1.00 96.75 192 ASN A CA 1
ATOM 1473 C C . ASN A 1 192 ? -13.076 0.138 22.267 1.00 96.75 192 ASN A C 1
ATOM 1475 O O . ASN A 1 192 ? -13.309 -0.959 22.770 1.00 96.75 192 ASN A O 1
ATOM 1479 N N . ASN A 1 193 ? -13.446 0.432 21.027 1.00 97.56 193 ASN A N 1
ATOM 1480 C CA . ASN A 1 193 ? -14.219 -0.460 20.178 1.00 97.56 193 ASN A CA 1
ATOM 1481 C C . ASN A 1 193 ? -13.772 -0.406 18.711 1.00 97.56 193 ASN A C 1
ATOM 1483 O O . ASN A 1 193 ? -14.558 -0.717 17.816 1.00 97.56 193 ASN A O 1
ATOM 1487 N N . ARG A 1 194 ? -12.527 0.015 18.449 1.00 97.25 194 ARG A N 1
ATOM 1488 C CA . ARG A 1 194 ? -11.958 0.087 17.098 1.00 97.25 194 ARG A CA 1
ATOM 1489 C C . ARG A 1 194 ? -10.520 -0.401 17.068 1.00 97.25 194 ARG A C 1
ATOM 1491 O O . ARG A 1 194 ? -9.711 -0.046 17.923 1.00 97.25 194 ARG A O 1
ATOM 1498 N N . ILE A 1 195 ? -10.206 -1.168 16.032 1.00 97.94 195 ILE A N 1
ATOM 1499 C CA . ILE A 1 195 ? -8.839 -1.552 15.682 1.00 97.94 195 ILE A CA 1
ATOM 1500 C C . ILE A 1 195 ? -8.524 -1.117 14.255 1.00 97.94 195 ILE A C 1
ATOM 1502 O O . ILE A 1 195 ? -9.381 -1.149 13.370 1.00 97.94 195 ILE A O 1
ATOM 1506 N N . ILE A 1 196 ? -7.275 -0.726 14.045 1.00 97.81 196 ILE A N 1
ATOM 1507 C CA . ILE A 1 196 ? -6.685 -0.381 12.758 1.00 97.81 196 ILE A CA 1
ATOM 1508 C C . ILE A 1 196 ? -5.823 -1.564 12.328 1.00 97.81 196 ILE A C 1
ATOM 1510 O O . ILE A 1 196 ? -4.899 -1.959 13.041 1.00 97.81 196 ILE A O 1
ATOM 1514 N N . VAL A 1 197 ? -6.119 -2.130 11.163 1.00 97.94 197 VAL A N 1
ATOM 1515 C CA . VAL A 1 197 ? -5.382 -3.255 10.583 1.00 97.94 197 VAL A CA 1
ATOM 1516 C C . VAL A 1 197 ? -4.695 -2.781 9.309 1.00 97.94 197 VAL A C 1
ATOM 1518 O O . VAL A 1 197 ? -5.358 -2.425 8.335 1.00 97.94 197 VAL A O 1
ATOM 1521 N N . PHE A 1 198 ? -3.365 -2.825 9.300 1.00 96.56 198 PHE A N 1
ATOM 1522 C CA . PHE A 1 198 ? -2.557 -2.667 8.094 1.00 96.56 198 PHE A CA 1
ATOM 1523 C C . PHE A 1 198 ? -2.381 -4.026 7.429 1.00 96.56 198 PHE A C 1
ATOM 1525 O O . PHE A 1 198 ? -1.867 -4.979 8.025 1.00 96.56 198 PHE A O 1
ATOM 1532 N N . LEU A 1 199 ? -2.808 -4.109 6.179 1.00 95.50 199 LEU A N 1
ATOM 1533 C CA . LEU A 1 199 ? -2.801 -5.306 5.363 1.00 95.50 199 LEU A CA 1
ATOM 1534 C C . LEU A 1 199 ? -1.546 -5.358 4.490 1.00 95.50 199 LEU A C 1
ATOM 1536 O O . LEU A 1 199 ? -1.004 -4.348 4.039 1.00 95.50 199 LEU A O 1
ATOM 1540 N N . LYS A 1 200 ? -1.096 -6.576 4.210 1.00 91.00 200 LYS A N 1
ATOM 1541 C CA . LYS A 1 200 ? -0.063 -6.835 3.210 1.00 91.00 200 LYS A CA 1
ATOM 1542 C C . LYS A 1 200 ? -0.627 -6.634 1.805 1.00 91.00 200 LYS A C 1
ATOM 1544 O O . LYS A 1 200 ? -1.817 -6.815 1.568 1.00 91.00 200 LYS A O 1
ATOM 1549 N N . SER A 1 201 ? 0.251 -6.365 0.838 1.00 83.12 201 SER A N 1
ATOM 1550 C CA . SER A 1 201 ? -0.133 -6.157 -0.569 1.00 83.12 201 SER A CA 1
ATOM 1551 C C . SER A 1 201 ? -0.836 -7.361 -1.214 1.00 83.12 201 SER A C 1
ATOM 1553 O O . SER A 1 201 ? -1.490 -7.214 -2.236 1.00 83.12 201 SER A O 1
ATOM 1555 N N . ASN A 1 202 ? -0.682 -8.562 -0.649 1.00 82.38 202 ASN A N 1
ATOM 1556 C CA . ASN A 1 202 ? -1.319 -9.798 -1.110 1.00 82.38 202 ASN A CA 1
ATOM 1557 C C . ASN A 1 202 ? -2.613 -10.146 -0.347 1.00 82.38 202 ASN A C 1
ATOM 1559 O O . ASN A 1 202 ? -3.141 -11.244 -0.536 1.00 82.38 202 ASN A O 1
ATOM 1563 N N . ALA A 1 203 ? -3.103 -9.272 0.539 1.00 89.75 203 ALA A N 1
ATOM 1564 C CA . ALA A 1 203 ? -4.316 -9.528 1.304 1.00 89.75 203 ALA A CA 1
ATOM 1565 C C . ALA A 1 203 ? -5.530 -9.666 0.378 1.00 89.75 203 ALA A C 1
ATOM 1567 O O . ALA A 1 203 ? -5.848 -8.771 -0.403 1.00 89.75 203 ALA A O 1
ATOM 1568 N N . ASN A 1 204 ? -6.218 -10.805 0.462 1.00 89.62 204 ASN A N 1
ATOM 1569 C CA . ASN A 1 204 ? -7.389 -11.078 -0.363 1.00 89.62 204 ASN A CA 1
ATOM 1570 C C . ASN A 1 204 ? -8.693 -10.868 0.421 1.00 89.62 204 ASN A C 1
ATOM 1572 O O . ASN A 1 204 ? -8.730 -10.988 1.645 1.00 89.62 204 ASN A O 1
ATOM 1576 N N . LYS A 1 205 ? -9.778 -10.579 -0.308 1.00 91.19 205 LYS A N 1
ATOM 1577 C CA . LYS A 1 205 ? -11.082 -10.214 0.270 1.00 91.19 205 LYS A CA 1
ATOM 1578 C C . LYS A 1 205 ? -11.652 -11.285 1.205 1.00 91.19 205 LYS A C 1
ATOM 1580 O O . LYS A 1 205 ? -12.194 -10.931 2.243 1.00 91.19 205 LYS A O 1
ATOM 1585 N N . GLN A 1 206 ? -11.495 -12.564 0.865 1.00 94.88 206 GLN A N 1
ATOM 1586 C CA . GLN A 1 206 ? -12.009 -13.669 1.676 1.00 94.88 206 GLN A CA 1
ATOM 1587 C C . GLN A 1 206 ? -11.295 -13.744 3.030 1.00 94.88 206 GLN A C 1
ATOM 1589 O O . GLN A 1 206 ? -11.942 -13.777 4.068 1.00 94.88 206 GLN A O 1
ATOM 1594 N N . ARG A 1 207 ? -9.959 -13.694 3.034 1.00 96.31 207 ARG A N 1
ATOM 1595 C CA . ARG A 1 207 ? -9.169 -13.734 4.273 1.00 96.31 207 ARG A CA 1
ATOM 1596 C C . ARG A 1 207 ? -9.399 -12.498 5.143 1.00 96.31 207 ARG A C 1
ATOM 1598 O O . ARG A 1 207 ? -9.422 -12.610 6.364 1.00 96.31 207 ARG A O 1
ATOM 1605 N N . ILE A 1 208 ? -9.603 -11.331 4.525 1.00 96.69 208 ILE A N 1
ATOM 1606 C CA . ILE A 1 208 ? -9.999 -10.112 5.245 1.00 96.69 208 ILE A CA 1
ATOM 1607 C C . ILE A 1 208 ? -11.365 -10.311 5.912 1.00 96.69 208 ILE A C 1
ATOM 1609 O O . ILE A 1 208 ? -11.528 -9.944 7.071 1.00 96.69 208 ILE A O 1
ATOM 1613 N N . GLN A 1 209 ? -12.330 -10.909 5.213 1.00 97.50 209 GLN A N 1
ATOM 1614 C CA . GLN A 1 209 ? -13.647 -11.186 5.778 1.00 97.50 209 GLN A CA 1
ATOM 1615 C C . GLN A 1 209 ? -13.573 -12.175 6.953 1.00 97.50 209 GLN A C 1
ATOM 1617 O O . GLN A 1 209 ? -14.143 -11.894 8.000 1.00 97.50 209 GLN A O 1
ATOM 1622 N N . GLU A 1 210 ? -12.798 -13.256 6.833 1.00 97.75 210 GLU A N 1
ATOM 1623 C CA . GLU A 1 210 ? -12.563 -14.208 7.932 1.00 97.75 210 GLU A CA 1
ATOM 1624 C C . GLU A 1 210 ? -11.948 -13.527 9.170 1.00 97.75 210 GLU A C 1
ATOM 1626 O O . GLU A 1 210 ? -12.340 -13.812 10.300 1.00 97.75 210 GLU A O 1
ATOM 1631 N N . LEU A 1 211 ? -11.013 -12.587 8.974 1.00 98.12 211 LEU A N 1
ATOM 1632 C CA . LEU A 1 211 ? -10.449 -11.781 10.062 1.00 98.12 211 LEU A CA 1
ATOM 1633 C C . LEU A 1 211 ? -11.514 -10.910 10.736 1.00 98.12 211 LEU A C 1
ATOM 1635 O O . LEU A 1 211 ? -11.550 -10.840 11.962 1.00 98.12 211 LEU A O 1
ATOM 1639 N N . VAL A 1 212 ? -12.363 -10.243 9.952 1.00 98.31 212 VAL A N 1
ATOM 1640 C CA . VAL A 1 212 ? -13.427 -9.364 10.467 1.00 98.31 212 VAL A CA 1
ATOM 1641 C C . VAL A 1 212 ? -14.465 -10.166 11.251 1.00 98.31 212 VAL A C 1
ATOM 1643 O O . VAL A 1 212 ? -14.857 -9.750 12.338 1.00 98.31 212 VAL A O 1
ATOM 1646 N N . GLU A 1 213 ? -14.866 -11.330 10.740 1.00 98.19 213 GLU A N 1
ATOM 1647 C CA . GLU A 1 213 ? -15.782 -12.250 11.422 1.00 98.19 213 GLU A CA 1
ATOM 1648 C C . GLU A 1 213 ? -15.170 -12.788 12.722 1.00 98.19 213 GLU A C 1
ATOM 1650 O O . GLU A 1 213 ? -15.857 -12.880 13.732 1.00 98.19 213 GLU A O 1
ATOM 1655 N N . TYR A 1 214 ? -13.861 -13.063 12.740 1.00 98.25 214 TYR A N 1
ATOM 1656 C CA . TYR A 1 214 ? -13.169 -13.558 13.932 1.00 98.25 214 TYR A CA 1
ATOM 1657 C C . TYR A 1 214 ? -13.231 -12.614 15.138 1.00 98.25 214 TYR A C 1
ATOM 1659 O O . TYR A 1 214 ? -13.158 -13.064 16.280 1.00 98.25 214 TYR A O 1
ATOM 1667 N N . VAL A 1 215 ? -13.326 -11.309 14.891 1.00 97.56 215 VAL A N 1
ATOM 1668 C CA . VAL A 1 215 ? -13.357 -10.286 15.944 1.00 97.56 215 VAL A CA 1
ATOM 1669 C C . VAL A 1 215 ? -14.766 -9.779 16.242 1.00 97.56 215 VAL A C 1
ATOM 1671 O O . VAL A 1 215 ? -14.902 -8.733 16.880 1.00 97.56 215 VAL A O 1
ATOM 1674 N N . ASP A 1 216 ? -15.796 -10.483 15.754 1.00 97.88 216 ASP A N 1
ATOM 1675 C CA . ASP A 1 216 ? -17.196 -10.040 15.761 1.00 97.88 216 ASP A CA 1
ATOM 1676 C C . ASP A 1 216 ? -17.330 -8.595 15.251 1.00 97.88 216 ASP A C 1
ATOM 1678 O O . ASP A 1 216 ? -18.000 -7.742 15.843 1.00 97.88 216 ASP A O 1
ATOM 1682 N N . GLY A 1 217 ? -16.589 -8.291 14.181 1.00 97.81 217 GLY A N 1
ATOM 1683 C CA . GLY A 1 217 ? -16.335 -6.930 13.743 1.00 97.81 217 GLY A CA 1
ATOM 1684 C C . GLY A 1 217 ? -17.132 -6.482 12.526 1.00 97.81 217 GLY A C 1
ATOM 1685 O O . GLY A 1 217 ? -17.811 -7.242 11.841 1.00 97.81 217 GLY A O 1
ATOM 1686 N N . THR A 1 218 ? -17.011 -5.195 12.212 1.00 97.94 218 THR A N 1
ATOM 1687 C CA . THR A 1 218 ? -17.504 -4.598 10.964 1.00 97.94 218 THR A CA 1
ATOM 1688 C C . THR A 1 218 ? -16.492 -3.586 10.444 1.00 97.94 218 THR A C 1
ATOM 1690 O O . THR A 1 218 ? -16.035 -2.726 11.197 1.00 97.94 218 THR A O 1
ATOM 1693 N N . ILE A 1 219 ? -16.145 -3.655 9.155 1.00 97.69 219 ILE A N 1
ATOM 1694 C CA . ILE A 1 219 ? -15.290 -2.640 8.523 1.00 97.69 219 ILE A CA 1
ATOM 1695 C C . ILE A 1 219 ? -16.073 -1.326 8.446 1.00 97.69 219 ILE A C 1
ATOM 1697 O O . ILE A 1 219 ? -17.106 -1.254 7.784 1.00 97.69 219 ILE A O 1
ATOM 1701 N N . ILE A 1 220 ? -15.563 -0.288 9.106 1.00 97.19 220 ILE A N 1
ATOM 1702 C CA . ILE A 1 220 ? -16.148 1.062 9.121 1.00 97.19 220 ILE A CA 1
ATOM 1703 C C . ILE A 1 220 ? -15.276 2.094 8.404 1.00 97.19 220 ILE A C 1
ATOM 1705 O O . ILE A 1 220 ? -15.735 3.198 8.136 1.00 97.19 220 ILE A O 1
ATOM 1709 N N . GLY A 1 221 ? -14.032 1.747 8.084 1.00 95.88 221 GLY A N 1
ATOM 1710 C CA . GLY A 1 221 ? -13.110 2.597 7.343 1.00 95.88 221 GLY A CA 1
ATOM 1711 C C . GLY A 1 221 ? -12.156 1.761 6.502 1.00 95.88 221 GLY A C 1
ATOM 1712 O O . GLY A 1 221 ? -11.828 0.630 6.863 1.00 95.88 221 GLY A O 1
ATOM 1713 N N . LYS A 1 222 ? -11.726 2.307 5.367 1.00 93.62 222 LYS A N 1
ATOM 1714 C CA . LYS A 1 222 ? -10.757 1.686 4.462 1.00 93.62 222 LYS A CA 1
ATOM 1715 C C . LYS A 1 222 ? -9.920 2.767 3.795 1.00 93.62 222 LYS A C 1
ATOM 1717 O O . LYS A 1 222 ? -10.485 3.681 3.205 1.00 93.62 222 LYS A O 1
ATOM 1722 N N . ASN A 1 223 ? -8.601 2.614 3.826 1.00 89.69 223 ASN A N 1
ATOM 1723 C CA . ASN A 1 223 ? -7.662 3.413 3.053 1.00 89.69 223 ASN A CA 1
ATOM 1724 C C . ASN A 1 223 ? -6.891 2.502 2.093 1.00 89.69 223 ASN A C 1
ATOM 1726 O O . ASN A 1 223 ? -5.976 1.786 2.504 1.00 89.69 223 ASN A O 1
ATOM 1730 N N . ASN A 1 224 ? -7.260 2.526 0.809 1.00 84.38 224 ASN A N 1
ATOM 1731 C CA . ASN A 1 224 ? -6.647 1.649 -0.196 1.00 84.38 224 ASN A CA 1
ATOM 1732 C C . ASN A 1 224 ? -5.155 1.959 -0.418 1.00 84.38 224 ASN A C 1
ATOM 1734 O O . ASN A 1 224 ? -4.374 1.052 -0.677 1.00 84.38 224 ASN A O 1
ATOM 1738 N N . ILE A 1 225 ? -4.734 3.218 -0.249 1.00 79.25 225 ILE A N 1
ATOM 1739 C CA . ILE A 1 225 ? -3.338 3.633 -0.467 1.00 79.25 225 ILE A CA 1
ATOM 1740 C C . ILE A 1 225 ? -2.416 3.064 0.617 1.00 79.25 225 ILE A C 1
ATOM 1742 O O . ILE A 1 225 ? -1.278 2.693 0.338 1.00 79.25 225 ILE A O 1
ATOM 1746 N N . LEU A 1 226 ? -2.898 3.008 1.860 1.00 82.62 226 LEU A 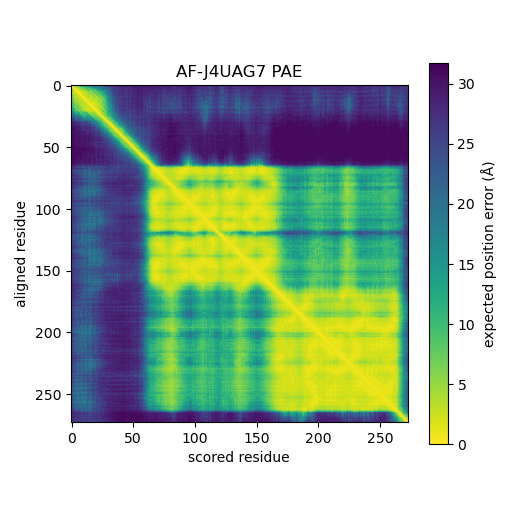N 1
ATOM 1747 C CA . LEU A 1 226 ? -2.146 2.452 2.987 1.00 82.62 226 LEU A CA 1
ATOM 1748 C C . LEU A 1 226 ? -2.398 0.954 3.192 1.00 82.62 226 LEU A C 1
ATOM 1750 O O . LEU A 1 226 ? -1.790 0.364 4.083 1.00 82.62 226 LEU A O 1
ATOM 1754 N N . ASN A 1 227 ? -3.275 0.345 2.384 1.00 89.06 227 ASN A N 1
ATOM 1755 C CA . ASN A 1 227 ? -3.833 -0.983 2.636 1.00 89.06 227 ASN A CA 1
ATOM 1756 C C . ASN A 1 227 ? -4.329 -1.117 4.085 1.00 89.06 227 ASN A C 1
ATOM 1758 O O . ASN A 1 227 ? -4.038 -2.085 4.776 1.00 89.06 227 ASN A O 1
ATOM 1762 N N . GLU A 1 228 ? -5.062 -0.118 4.563 1.00 93.69 228 GLU A N 1
ATOM 1763 C CA . GLU A 1 228 ? -5.527 -0.029 5.945 1.00 93.69 228 GLU A CA 1
ATOM 1764 C C . GLU A 1 228 ? -7.041 -0.244 6.002 1.00 93.69 228 GLU A C 1
ATOM 1766 O O . GLU A 1 228 ? -7.784 0.271 5.161 1.00 93.69 228 GLU A O 1
ATOM 1771 N N . ILE A 1 229 ? -7.510 -0.983 7.005 1.00 97.00 229 ILE A N 1
ATOM 1772 C CA . ILE A 1 229 ? -8.928 -1.061 7.364 1.00 97.00 229 ILE A CA 1
ATOM 1773 C C . ILE A 1 229 ? -9.116 -0.701 8.834 1.00 97.00 229 ILE A C 1
ATOM 1775 O O . ILE A 1 229 ? -8.304 -1.063 9.685 1.00 97.00 229 ILE A O 1
ATOM 1779 N N . VAL A 1 230 ? -10.225 -0.030 9.132 1.00 98.00 230 VAL A N 1
ATOM 1780 C CA . VAL A 1 230 ? -10.678 0.225 10.499 1.00 98.00 230 VAL A CA 1
ATOM 1781 C C . VAL A 1 230 ? -11.875 -0.669 10.770 1.00 98.00 230 VAL A C 1
ATOM 1783 O O . VAL A 1 230 ? -12.888 -0.596 10.069 1.00 98.00 230 VAL A O 1
ATOM 1786 N N . ILE A 1 231 ? -11.748 -1.524 11.780 1.00 98.38 231 ILE A N 1
ATOM 1787 C CA . ILE A 1 231 ? -12.769 -2.491 12.173 1.00 98.38 231 ILE A CA 1
ATOM 1788 C C . ILE A 1 231 ? -13.363 -2.039 13.500 1.00 98.38 231 ILE A C 1
ATOM 1790 O O . ILE A 1 231 ? -12.649 -1.892 14.492 1.00 98.38 231 ILE A O 1
ATOM 1794 N N . LYS A 1 232 ? -14.680 -1.844 13.521 1.00 98.00 232 LYS A N 1
ATOM 1795 C CA . LYS A 1 232 ? -15.443 -1.692 14.756 1.00 98.00 232 LYS A CA 1
ATOM 1796 C C . LYS A 1 232 ? -15.642 -3.068 15.378 1.00 98.00 232 LYS A C 1
ATOM 1798 O O . LYS A 1 232 ? -16.091 -3.972 14.684 1.00 98.00 232 LYS A O 1
ATOM 1803 N N . ILE A 1 233 ? -15.309 -3.204 16.654 1.00 98.25 233 ILE A N 1
ATOM 1804 C CA . ILE A 1 233 ? -15.380 -4.439 17.448 1.00 98.25 233 ILE A CA 1
ATOM 1805 C C . ILE A 1 233 ? -16.224 -4.195 18.712 1.00 98.25 233 ILE A C 1
ATOM 1807 O O . ILE A 1 233 ? -16.535 -3.040 19.014 1.00 98.25 233 ILE A O 1
ATOM 1811 N N . PRO A 1 234 ? -16.615 -5.225 19.481 1.00 97.81 234 PRO A N 1
ATOM 1812 C CA . PRO A 1 234 ? -17.210 -5.020 20.803 1.00 97.81 234 PRO A CA 1
ATOM 1813 C C . PRO A 1 234 ? -16.294 -4.199 21.729 1.00 97.81 234 PRO A C 1
ATOM 1815 O O . PRO A 1 234 ? -15.070 -4.275 21.609 1.00 97.81 234 PRO A O 1
ATOM 1818 N N . LYS A 1 235 ? -16.877 -3.427 22.661 1.00 97.12 235 LYS A N 1
ATOM 1819 C CA . LYS A 1 235 ? -16.108 -2.612 23.623 1.00 97.12 235 LYS A CA 1
ATOM 1820 C C . LYS A 1 235 ? -15.180 -3.495 24.462 1.00 97.12 235 LYS A C 1
ATOM 1822 O O . LYS A 1 235 ? -15.621 -4.530 24.963 1.00 97.12 235 LYS A O 1
ATOM 1827 N N . LYS A 1 236 ? -13.926 -3.071 24.614 1.00 96.81 236 LYS A N 1
ATOM 1828 C CA . LYS A 1 236 ? -12.8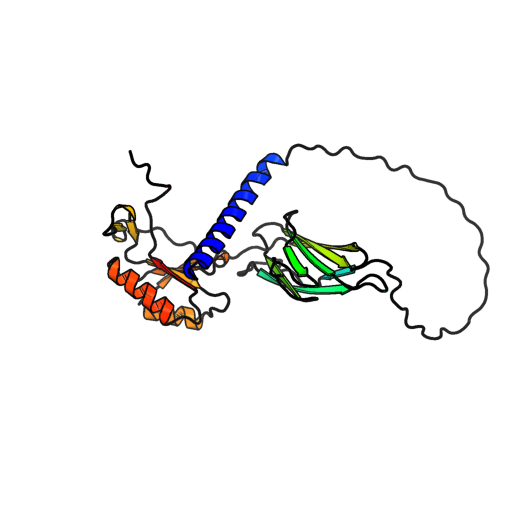48 -3.801 25.295 1.00 96.81 236 LYS A CA 1
ATOM 1829 C C . LYS A 1 236 ? -11.907 -2.851 26.041 1.00 96.81 236 LYS A C 1
ATOM 1831 O O . LYS A 1 236 ? -11.829 -1.668 25.708 1.00 96.81 236 LYS A O 1
ATOM 1836 N N . THR A 1 237 ? -11.187 -3.365 27.036 1.00 96.38 237 THR A N 1
ATOM 1837 C CA . THR A 1 237 ? -10.129 -2.612 27.739 1.00 96.38 237 THR A CA 1
ATOM 1838 C C . THR A 1 237 ? -8.857 -2.480 26.890 1.00 96.38 237 THR A C 1
ATOM 1840 O O . THR A 1 237 ? -8.708 -3.149 25.864 1.00 96.38 237 THR A O 1
ATOM 1843 N N . GLU A 1 238 ? -7.906 -1.637 27.319 1.00 94.81 238 GLU A N 1
ATOM 1844 C CA . GLU A 1 238 ? -6.585 -1.515 26.676 1.00 94.81 238 GLU A CA 1
ATOM 1845 C C . GLU A 1 238 ? -5.896 -2.887 26.566 1.00 94.81 238 GLU A C 1
ATOM 1847 O O . GLU A 1 238 ? -5.359 -3.243 25.515 1.00 94.81 238 GLU A O 1
ATOM 1852 N N . GLU A 1 239 ? -5.901 -3.667 27.647 1.00 95.94 239 GLU A N 1
ATOM 1853 C CA . GLU A 1 239 ? -5.240 -4.970 27.730 1.00 95.94 239 GLU A CA 1
ATOM 1854 C C . GLU A 1 239 ? -5.875 -5.979 26.776 1.00 95.94 239 GLU A C 1
ATOM 1856 O O . GLU A 1 239 ? -5.160 -6.692 26.068 1.00 95.94 239 GLU A O 1
ATOM 1861 N N . GLU A 1 240 ? -7.207 -6.010 26.725 1.00 97.44 240 GLU A N 1
ATOM 1862 C CA . GLU A 1 240 ? -7.965 -6.899 25.849 1.00 97.44 240 GLU A CA 1
ATOM 1863 C C . GLU A 1 240 ? -7.729 -6.575 24.371 1.00 97.44 240 GLU A C 1
ATOM 1865 O O . GLU A 1 240 ? -7.503 -7.489 23.575 1.00 97.44 240 GLU A O 1
ATOM 1870 N N . ILE A 1 241 ? -7.724 -5.290 23.992 1.00 96.62 241 ILE A N 1
ATOM 1871 C CA . ILE A 1 241 ? -7.431 -4.888 22.609 1.00 96.62 241 ILE A CA 1
ATOM 1872 C C . ILE A 1 241 ? -5.977 -5.212 22.261 1.00 96.62 241 ILE A C 1
ATOM 1874 O O . ILE A 1 241 ? -5.713 -5.782 21.208 1.00 96.62 241 ILE A O 1
ATOM 1878 N N . ASN A 1 242 ? -5.021 -4.918 23.143 1.00 95.81 242 ASN A N 1
ATOM 1879 C CA . ASN A 1 242 ? -3.613 -5.235 22.898 1.00 95.81 242 ASN A CA 1
ATOM 1880 C C . ASN A 1 242 ? -3.362 -6.744 22.753 1.00 95.81 242 ASN A C 1
ATOM 1882 O O . ASN A 1 242 ? -2.524 -7.151 21.942 1.00 95.81 242 ASN A O 1
ATOM 1886 N N . ALA A 1 243 ? -4.058 -7.574 23.533 1.00 97.94 243 ALA A N 1
ATOM 1887 C CA . ALA A 1 243 ? -4.012 -9.025 23.388 1.00 97.94 243 ALA A CA 1
ATOM 1888 C C . ALA A 1 243 ? -4.589 -9.459 22.032 1.00 97.94 243 ALA A C 1
ATOM 1890 O O . ALA A 1 243 ? -3.922 -10.197 21.305 1.00 97.94 243 ALA A O 1
ATOM 1891 N N . LEU A 1 244 ? -5.753 -8.919 21.654 1.00 98.12 244 LEU A N 1
ATOM 1892 C CA . LEU A 1 244 ? -6.391 -9.185 20.366 1.00 98.12 244 LEU A CA 1
ATOM 1893 C C . LEU A 1 244 ? -5.494 -8.780 19.186 1.00 98.12 244 LEU A C 1
ATOM 1895 O O . LEU A 1 244 ? -5.315 -9.562 18.259 1.00 98.12 244 LEU A O 1
ATOM 1899 N N . CYS A 1 245 ? -4.865 -7.601 19.225 1.00 97.81 245 CYS A N 1
ATOM 1900 C CA . CYS A 1 245 ? -3.942 -7.149 18.179 1.00 97.81 245 CYS A CA 1
ATOM 1901 C C . CYS A 1 245 ? -2.793 -8.146 17.967 1.00 97.81 245 CYS A C 1
ATOM 1903 O O . CYS A 1 245 ? -2.528 -8.551 16.836 1.00 97.81 245 CYS A O 1
ATOM 1905 N N . LYS A 1 246 ? -2.143 -8.591 19.053 1.00 98.00 246 LYS A N 1
ATOM 1906 C CA . LYS A 1 246 ? -1.052 -9.582 18.986 1.00 98.00 246 LYS A CA 1
ATOM 1907 C C . LYS A 1 246 ? -1.529 -10.919 18.429 1.00 98.00 246 LYS A C 1
ATOM 1909 O O . LYS A 1 246 ? -0.814 -11.566 17.667 1.00 98.00 246 LYS A O 1
ATOM 1914 N N . GLU A 1 247 ? -2.724 -11.337 18.822 1.00 98.19 247 GLU A N 1
ATOM 1915 C CA . GLU A 1 247 ? -3.332 -12.567 18.340 1.00 98.19 247 GLU A CA 1
ATOM 1916 C C . GLU A 1 247 ? -3.616 -12.506 16.835 1.00 98.19 247 GLU A C 1
ATOM 1918 O O . GLU A 1 247 ? -3.263 -13.433 16.107 1.00 98.19 247 GLU A O 1
ATOM 1923 N N . LEU A 1 248 ? -4.187 -11.402 16.349 1.00 98.12 248 LEU A N 1
ATOM 1924 C CA . LEU A 1 248 ? -4.460 -11.197 14.928 1.00 98.12 248 LEU A CA 1
ATOM 1925 C C . LEU A 1 248 ? -3.177 -11.174 14.095 1.00 98.12 248 LEU A C 1
ATOM 1927 O O . LEU A 1 248 ? -3.125 -11.819 13.048 1.00 98.12 248 LEU A O 1
ATOM 1931 N N . GLU A 1 249 ? -2.129 -10.499 14.575 1.00 97.94 249 GLU A N 1
ATOM 1932 C CA . GLU A 1 249 ? -0.814 -10.498 13.924 1.00 97.94 249 GLU A CA 1
ATOM 1933 C C . GLU A 1 249 ? -0.211 -11.906 13.826 1.00 97.94 249 GLU A C 1
ATOM 1935 O O . GLU A 1 249 ? 0.416 -12.230 12.819 1.00 97.94 249 GLU A O 1
ATOM 1940 N N . ALA A 1 250 ? -0.416 -12.757 14.838 1.00 97.75 250 ALA A N 1
ATOM 1941 C CA . ALA A 1 250 ? 0.080 -14.133 14.849 1.00 97.75 250 ALA A CA 1
ATOM 1942 C C . ALA A 1 250 ? -0.779 -15.094 14.006 1.00 97.75 250 ALA A C 1
ATOM 1944 O O . ALA A 1 250 ? -0.247 -15.997 13.358 1.00 97.75 250 ALA A O 1
ATOM 1945 N N . LYS A 1 251 ? -2.104 -14.914 14.001 1.00 97.88 251 LYS A N 1
ATOM 1946 C CA . LYS A 1 251 ? -3.057 -15.807 13.326 1.00 97.88 251 LYS A CA 1
ATOM 1947 C C . LYS A 1 251 ? -3.182 -15.528 11.830 1.00 97.88 251 LYS A C 1
ATOM 1949 O O . LYS A 1 251 ? -3.303 -16.464 11.045 1.00 97.88 251 LYS A O 1
ATOM 1954 N N . TYR A 1 252 ? -3.122 -14.259 11.434 1.00 97.31 252 TYR A N 1
ATOM 1955 C CA . TYR A 1 252 ? -3.322 -13.805 10.055 1.00 97.31 252 TYR A CA 1
ATOM 1956 C C . TYR A 1 252 ? -2.023 -13.292 9.424 1.00 97.31 252 TYR A C 1
ATOM 1958 O O . TYR A 1 252 ? -2.025 -12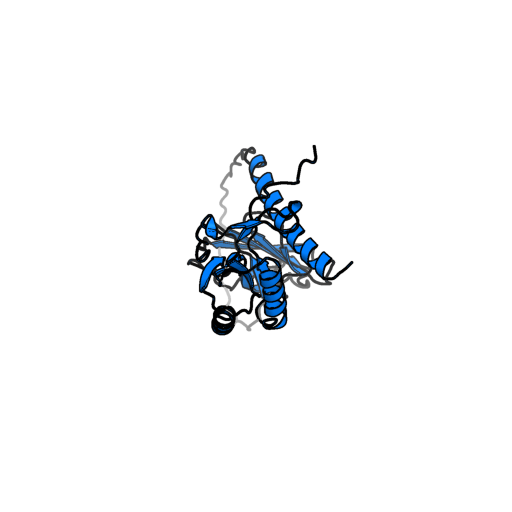.331 8.655 1.00 97.31 252 TYR A O 1
ATOM 1966 N N . THR A 1 253 ? -0.893 -13.939 9.728 1.00 96.00 253 THR A N 1
ATOM 1967 C CA . THR A 1 253 ? 0.435 -13.555 9.207 1.00 96.00 253 THR A CA 1
ATOM 1968 C C . THR A 1 253 ? 0.513 -13.537 7.680 1.00 96.00 253 THR A C 1
ATOM 1970 O O . THR A 1 253 ? 1.401 -12.894 7.129 1.00 96.00 253 THR A O 1
ATOM 1973 N N . ASP A 1 254 ? -0.380 -14.223 6.970 1.00 94.94 254 ASP A N 1
ATOM 1974 C CA . ASP A 1 254 ? -0.447 -14.239 5.510 1.00 94.94 254 ASP A CA 1
ATOM 1975 C C . ASP A 1 254 ? -0.948 -12.915 4.915 1.00 94.94 254 ASP A C 1
ATOM 1977 O O . ASP A 1 254 ? -0.528 -12.555 3.811 1.00 94.94 254 ASP A O 1
ATOM 1981 N N . ILE A 1 255 ? -1.788 -12.178 5.652 1.00 96.50 255 ILE A N 1
ATOM 1982 C CA . ILE A 1 255 ? -2.474 -10.971 5.166 1.00 96.50 255 ILE A CA 1
ATOM 1983 C C . ILE A 1 255 ? -2.299 -9.725 6.046 1.00 96.50 255 ILE A C 1
ATOM 1985 O O . ILE A 1 255 ? -2.489 -8.622 5.546 1.00 96.50 255 ILE A O 1
ATOM 1989 N N . VAL A 1 256 ? -1.920 -9.861 7.317 1.00 97.06 256 VAL A N 1
ATOM 1990 C CA . VAL A 1 256 ? -1.741 -8.750 8.265 1.00 97.06 256 VAL A CA 1
ATOM 1991 C C . VAL A 1 256 ? -0.270 -8.361 8.348 1.00 97.06 256 VAL A C 1
ATOM 1993 O O . VAL A 1 256 ? 0.600 -9.209 8.547 1.00 97.06 256 VAL A O 1
ATOM 1996 N N . ASP A 1 257 ? 0.013 -7.066 8.208 1.00 95.31 257 ASP A N 1
ATOM 1997 C CA . ASP A 1 257 ? 1.338 -6.491 8.445 1.00 95.31 257 ASP A CA 1
ATOM 1998 C C . ASP A 1 257 ? 1.480 -5.881 9.850 1.00 95.31 257 ASP A C 1
ATOM 2000 O O . ASP A 1 257 ? 2.564 -5.952 10.440 1.00 95.31 257 ASP A O 1
ATOM 2004 N N . HIS A 1 258 ? 0.407 -5.277 10.373 1.00 96.44 258 HIS A N 1
ATOM 2005 C CA . HIS A 1 258 ? 0.337 -4.731 11.731 1.00 96.44 258 HIS A CA 1
ATOM 2006 C C . HIS A 1 258 ? -1.119 -4.526 12.177 1.00 96.44 258 HIS A C 1
ATOM 2008 O O . HIS A 1 258 ? -1.964 -4.177 11.351 1.00 96.44 258 HIS A O 1
ATOM 2014 N N . VAL A 1 259 ? -1.400 -4.674 13.475 1.00 97.50 259 VAL A N 1
ATOM 2015 C CA . VAL A 1 259 ? -2.679 -4.276 14.086 1.00 97.50 259 VAL A CA 1
ATOM 2016 C C . VAL A 1 259 ? -2.441 -3.370 15.288 1.00 97.50 259 VAL A C 1
ATOM 2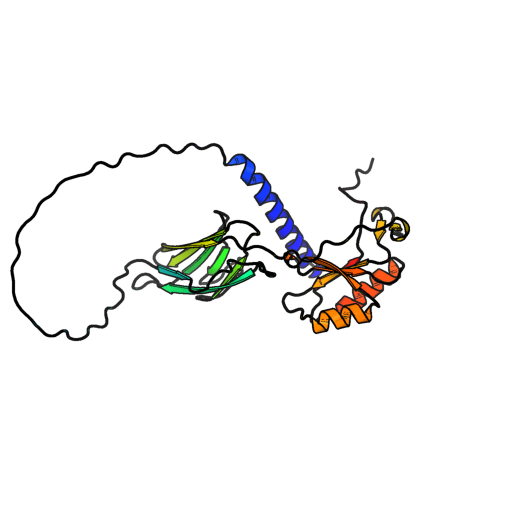018 O O . VAL A 1 259 ? -1.601 -3.654 16.142 1.00 97.50 259 VAL A O 1
ATOM 2021 N N . GLY A 1 260 ? -3.213 -2.291 15.375 1.00 94.94 260 GLY A N 1
ATOM 2022 C CA . GLY A 1 260 ? -3.178 -1.351 16.486 1.00 94.94 260 GLY A CA 1
ATOM 2023 C C . GLY A 1 260 ? -4.571 -0.905 16.910 1.00 94.94 260 GLY A C 1
ATOM 2024 O O . GLY A 1 260 ? -5.543 -1.040 16.176 1.00 94.94 260 GLY A O 1
ATOM 2025 N N . LEU A 1 261 ? -4.658 -0.352 18.110 1.00 93.38 261 LEU A N 1
ATOM 2026 C CA . LEU A 1 261 ? -5.834 0.371 18.591 1.00 93.38 261 LEU A CA 1
ATOM 2027 C C . LEU A 1 261 ? -5.825 1.812 18.060 1.00 93.38 261 LEU A C 1
ATOM 2029 O O . LEU A 1 261 ? -4.760 2.396 17.850 1.00 93.38 261 LEU A O 1
ATOM 2033 N N . GLU A 1 262 ? -7.004 2.392 17.851 1.00 92.06 262 GLU A N 1
ATOM 2034 C CA . GLU A 1 262 ? -7.129 3.785 17.410 1.00 92.06 262 GLU A CA 1
ATOM 2035 C C . GLU A 1 262 ? -6.882 4.741 18.590 1.00 92.06 262 GLU A C 1
ATOM 2037 O O . GLU A 1 262 ? -7.599 4.711 19.591 1.00 92.06 262 GLU A O 1
ATOM 2042 N N . THR A 1 263 ? -5.858 5.592 18.486 1.00 90.62 263 THR A N 1
ATOM 2043 C CA . THR A 1 263 ? -5.490 6.578 19.519 1.00 90.62 263 THR A CA 1
ATOM 2044 C C . THR A 1 263 ? -5.873 7.992 19.122 1.00 90.62 263 THR A C 1
ATOM 2046 O O . THR A 1 263 ? -5.749 8.363 17.956 1.00 90.62 263 THR A O 1
ATOM 2049 N N . PHE A 1 264 ? -6.222 8.824 20.100 1.00 83.19 264 PHE A N 1
ATOM 2050 C CA . PHE A 1 264 ? -6.479 10.245 19.892 1.00 83.19 264 PHE A CA 1
ATOM 2051 C C . PHE A 1 264 ? -6.045 11.075 21.107 1.00 83.19 264 PHE A C 1
ATOM 2053 O O . PHE A 1 264 ? -5.860 10.565 22.210 1.00 83.19 264 PHE A O 1
ATOM 2060 N N . GLY A 1 265 ? -5.888 12.384 20.910 1.00 65.44 265 GLY A N 1
ATOM 2061 C CA . GLY A 1 265 ? -5.578 13.308 22.006 1.00 65.44 265 GLY A CA 1
ATOM 2062 C C . GLY A 1 265 ? -4.097 13.629 22.215 1.00 65.44 265 GLY A C 1
ATOM 2063 O O . GLY A 1 265 ? -3.790 14.348 23.156 1.00 65.44 265 GLY A O 1
ATOM 2064 N N . PHE A 1 266 ? -3.197 13.207 21.320 1.00 56.19 266 PHE A N 1
ATOM 2065 C CA . PHE A 1 266 ? -1.832 13.743 21.251 1.00 56.19 266 PHE A CA 1
ATOM 2066 C C . PHE A 1 266 ? -1.534 14.322 19.866 1.00 56.19 266 PHE A C 1
ATOM 2068 O O . PHE A 1 266 ? -1.283 13.598 18.905 1.00 56.19 266 PHE A O 1
ATOM 2075 N N . VAL A 1 267 ? -1.545 15.654 19.778 1.00 41.53 267 VAL A N 1
ATOM 2076 C CA . VAL A 1 267 ? -0.993 16.414 18.651 1.00 41.53 267 VAL A CA 1
ATOM 2077 C C . VAL A 1 267 ? 0.249 17.144 19.172 1.00 41.53 267 VAL A C 1
ATOM 2079 O O . VAL A 1 267 ? 0.152 18.265 19.656 1.00 41.53 267 VAL A O 1
ATOM 2082 N N . GLY A 1 268 ? 1.412 16.488 19.111 1.00 41.22 268 GLY A N 1
ATOM 2083 C CA . GLY A 1 268 ? 2.721 17.078 19.441 1.00 41.22 268 GLY A CA 1
ATOM 2084 C C . GLY A 1 268 ? 3.428 16.465 20.661 1.00 41.22 268 GLY A C 1
ATOM 2085 O O . GLY A 1 268 ? 2.790 15.777 21.459 1.00 41.22 268 GLY A O 1
ATOM 2086 N N . PRO A 1 269 ? 4.757 16.660 20.794 1.00 36.84 269 PRO A N 1
ATOM 2087 C CA . PRO A 1 269 ? 5.490 16.245 21.986 1.00 36.84 269 PRO A CA 1
ATOM 2088 C C . PRO A 1 269 ? 4.920 16.963 23.212 1.00 36.84 269 PRO A C 1
ATOM 2090 O O . PRO A 1 269 ? 4.649 18.162 23.149 1.00 36.84 269 PRO A O 1
ATOM 2093 N N . ALA A 1 270 ? 4.751 16.231 24.315 1.00 39.56 270 ALA A N 1
ATOM 2094 C CA . ALA A 1 270 ? 4.437 16.817 25.609 1.00 39.56 270 ALA A CA 1
ATOM 2095 C C . ALA A 1 270 ? 5.499 17.879 25.928 1.00 39.56 270 ALA A C 1
ATOM 2097 O O . ALA A 1 270 ? 6.674 17.550 26.105 1.00 39.56 270 ALA A O 1
ATOM 2098 N N . ILE A 1 271 ? 5.098 19.150 25.942 1.00 37.38 271 ILE A N 1
ATOM 2099 C CA . ILE A 1 271 ? 5.888 20.184 26.600 1.00 37.38 271 ILE A CA 1
ATOM 2100 C C . ILE A 1 271 ? 5.771 19.847 28.081 1.00 37.38 271 ILE A C 1
ATOM 2102 O O . ILE A 1 271 ? 4.689 19.903 28.661 1.00 37.38 271 ILE A O 1
ATOM 2106 N N . ILE A 1 272 ? 6.870 19.342 28.625 1.00 39.03 272 ILE A N 1
ATOM 2107 C CA . ILE A 1 272 ? 7.056 19.177 30.057 1.00 39.03 272 ILE A CA 1
ATOM 2108 C C . ILE A 1 272 ? 7.343 20.594 30.557 1.00 39.03 272 ILE A C 1
ATOM 2110 O O . ILE A 1 272 ? 8.391 21.144 30.207 1.00 39.03 272 ILE A O 1
ATOM 2114 N N . ASP A 1 273 ? 6.384 21.187 31.264 1.00 38.28 273 ASP A N 1
ATOM 2115 C CA . ASP A 1 273 ? 6.590 22.420 32.034 1.00 38.28 273 ASP A CA 1
ATOM 2116 C C . ASP A 1 273 ? 7.457 22.148 33.276 1.00 38.28 273 ASP A C 1
ATOM 2118 O O . ASP A 1 273 ? 7.318 21.052 33.877 1.00 38.28 273 ASP A O 1
#

Mean predicted aligned error: 15.3 Å